Protein AF-A0A0R1PPN4-F1 (afdb_monomer_lite)

Radius of gyration: 15.42 Å; chains: 1; bounding box: 38×39×36 Å

Structure (mmCIF, N/CA/C/O backbone):
data_AF-A0A0R1PPN4-F1
#
_entry.id   AF-A0A0R1PPN4-F1
#
loop_
_atom_site.group_PDB
_atom_site.id
_atom_site.type_symbol
_atom_site.label_atom_id
_atom_site.label_alt_id
_atom_site.label_comp_id
_atom_site.label_asym_id
_atom_site.label_entity_id
_atom_site.label_seq_id
_atom_site.pdbx_PDB_ins_code
_atom_site.Cartn_x
_atom_site.Cartn_y
_atom_site.Cartn_z
_atom_site.occupancy
_atom_site.B_iso_or_equiv
_atom_site.auth_seq_id
_atom_site.auth_comp_id
_atom_site.auth_asym_id
_atom_site.auth_atom_id
_atom_site.pdbx_PDB_model_num
ATOM 1 N N . MET A 1 1 ? -11.466 -1.243 -1.175 1.00 82.50 1 MET A N 1
ATOM 2 C CA . MET A 1 1 ? -11.238 -2.169 -2.301 1.00 82.50 1 MET A CA 1
ATOM 3 C C . MET A 1 1 ? -10.117 -3.060 -1.872 1.00 82.50 1 MET A C 1
ATOM 5 O O . MET A 1 1 ? -9.063 -2.535 -1.541 1.00 82.50 1 MET A O 1
ATOM 9 N N . ASP A 1 2 ? -10.366 -4.356 -1.846 1.00 93.62 2 ASP A N 1
ATOM 10 C CA . ASP A 1 2 ? -9.407 -5.305 -1.310 1.00 93.62 2 ASP A CA 1
ATOM 11 C C . ASP A 1 2 ? -8.484 -5.810 -2.413 1.00 93.62 2 ASP A C 1
ATOM 13 O O . ASP A 1 2 ? -8.867 -5.909 -3.578 1.00 93.62 2 ASP A O 1
ATOM 17 N N . SER A 1 3 ? -7.234 -6.061 -2.051 1.00 95.56 3 SER A N 1
ATOM 18 C CA . SER A 1 3 ? -6.180 -6.483 -2.965 1.00 95.56 3 SER A CA 1
ATOM 19 C C . SER A 1 3 ? -5.022 -7.078 -2.170 1.00 95.56 3 SER A C 1
ATOM 21 O O . SER A 1 3 ? -4.961 -6.986 -0.947 1.00 95.56 3 SER A O 1
ATOM 23 N N . TRP A 1 4 ? -4.044 -7.628 -2.881 1.00 97.81 4 TRP A N 1
ATOM 24 C CA . TRP A 1 4 ? -2.790 -8.101 -2.309 1.00 97.81 4 TRP A CA 1
ATOM 25 C C . TRP A 1 4 ? -1.605 -7.417 -2.969 1.00 97.81 4 TRP A C 1
ATOM 27 O O . TRP A 1 4 ? -1.648 -7.115 -4.163 1.00 97.81 4 TRP A O 1
ATOM 37 N N . ALA A 1 5 ? -0.551 -7.166 -2.197 1.00 97.62 5 ALA A N 1
ATOM 38 C CA . ALA A 1 5 ? 0.693 -6.551 -2.640 1.00 97.62 5 ALA A CA 1
ATOM 39 C C . ALA A 1 5 ? 1.528 -7.534 -3.482 1.00 97.62 5 ALA A C 1
ATOM 41 O O . ALA A 1 5 ? 2.654 -7.881 -3.132 1.00 97.62 5 ALA A O 1
ATOM 42 N N . ILE A 1 6 ? 0.938 -8.028 -4.569 1.00 96.88 6 ILE A N 1
ATOM 43 C CA . ILE A 1 6 ? 1.479 -9.043 -5.467 1.00 96.88 6 ILE A CA 1
ATOM 44 C C . ILE A 1 6 ? 1.275 -8.544 -6.891 1.00 96.88 6 ILE A C 1
ATOM 46 O O . ILE A 1 6 ? 0.147 -8.290 -7.299 1.00 96.88 6 ILE A O 1
ATOM 50 N N . TRP A 1 7 ? 2.353 -8.434 -7.662 1.00 97.19 7 TRP A N 1
ATOM 51 C CA . TRP A 1 7 ? 2.320 -7.987 -9.056 1.00 97.19 7 TRP A CA 1
ATOM 52 C C . TRP A 1 7 ? 2.997 -8.989 -9.989 1.00 97.19 7 TRP A C 1
ATOM 54 O O . TRP A 1 7 ? 3.696 -9.916 -9.563 1.00 97.19 7 TRP A O 1
ATOM 64 N N . ASP A 1 8 ? 2.805 -8.785 -11.290 1.00 96.81 8 ASP A N 1
ATOM 65 C CA . ASP A 1 8 ? 3.658 -9.414 -12.285 1.00 96.81 8 ASP A CA 1
ATOM 66 C C . ASP A 1 8 ? 5.098 -8.938 -12.156 1.00 96.81 8 ASP A C 1
ATOM 68 O O . ASP A 1 8 ? 5.390 -7.746 -12.269 1.00 96.81 8 ASP A O 1
ATOM 72 N N . ILE A 1 9 ? 5.990 -9.897 -11.905 1.00 96.56 9 ILE A N 1
ATOM 73 C CA . ILE A 1 9 ? 7.426 -9.662 -11.828 1.00 96.56 9 ILE A CA 1
ATOM 74 C C . ILE A 1 9 ? 7.930 -9.619 -13.277 1.00 96.56 9 ILE A C 1
ATOM 76 O O . ILE A 1 9 ? 7.641 -10.554 -14.026 1.00 96.56 9 ILE A O 1
ATOM 80 N N . PRO A 1 10 ? 8.625 -8.547 -13.691 1.00 96.69 10 PRO A N 1
ATOM 81 C CA . PRO A 1 10 ? 9.243 -8.460 -15.010 1.00 96.69 10 PRO A CA 1
ATOM 82 C C . PRO A 1 10 ? 10.160 -9.656 -15.299 1.00 96.69 10 PRO A C 1
ATOM 84 O O . PRO A 1 10 ? 10.883 -10.096 -14.409 1.00 96.69 10 PRO A O 1
ATOM 87 N N . ASP A 1 11 ? 10.200 -10.111 -16.554 1.00 94.56 11 ASP A N 1
ATOM 88 C CA . ASP A 1 11 ? 11.104 -11.174 -17.039 1.00 94.56 11 ASP A CA 1
ATOM 89 C C . ASP A 1 11 ? 12.551 -10.665 -17.222 1.00 94.56 11 ASP A C 1
ATOM 91 O O . ASP A 1 11 ? 13.203 -10.805 -18.252 1.00 94.56 11 ASP A O 1
ATOM 95 N N . THR A 1 12 ? 13.040 -9.920 -16.238 1.00 94.75 12 THR A N 1
ATOM 96 C CA . THR A 1 12 ? 14.379 -9.338 -16.198 1.00 94.75 12 THR A CA 1
ATOM 97 C C . THR A 1 12 ? 14.924 -9.533 -14.798 1.00 94.75 12 THR A C 1
ATOM 99 O O . THR A 1 12 ? 14.206 -9.324 -13.823 1.00 94.75 12 THR A O 1
ATOM 102 N N . ASP A 1 13 ? 16.203 -9.888 -14.682 1.00 95.00 13 ASP A N 1
ATOM 103 C CA . ASP A 1 13 ? 16.846 -10.000 -13.376 1.00 95.00 13 ASP A CA 1
ATOM 104 C C . ASP A 1 13 ? 16.868 -8.638 -12.655 1.00 95.00 13 ASP A C 1
ATOM 106 O O . ASP A 1 13 ? 17.517 -7.677 -13.086 1.00 95.00 13 ASP A O 1
ATOM 110 N N . LEU A 1 14 ? 16.128 -8.567 -11.545 1.00 95.75 14 LEU A N 1
ATOM 111 C CA . LEU A 1 14 ? 15.980 -7.376 -10.708 1.00 95.75 14 LEU A CA 1
ATOM 112 C C . LEU A 1 14 ? 16.976 -7.323 -9.539 1.00 95.75 14 LEU A C 1
ATOM 114 O O . LEU A 1 14 ? 16.994 -6.324 -8.812 1.00 95.75 14 LEU A O 1
ATOM 118 N N . THR A 1 15 ? 17.790 -8.367 -9.342 1.00 90.44 15 THR A N 1
ATOM 119 C CA . THR A 1 15 ? 18.628 -8.556 -8.143 1.00 90.44 15 THR A CA 1
ATOM 120 C C . THR A 1 15 ? 19.533 -7.353 -7.893 1.00 90.44 15 THR A C 1
ATOM 122 O O . THR A 1 15 ? 19.484 -6.751 -6.822 1.00 90.44 15 THR A O 1
ATOM 125 N N . ASN A 1 16 ? 20.265 -6.918 -8.921 1.00 92.25 16 ASN A N 1
ATOM 126 C CA . ASN A 1 16 ? 21.210 -5.798 -8.839 1.00 92.25 16 ASN A CA 1
ATOM 127 C C . ASN A 1 16 ? 20.631 -4.463 -9.330 1.00 92.25 16 ASN A C 1
ATOM 129 O O . ASN A 1 16 ? 21.381 -3.525 -9.590 1.00 92.25 16 ASN A O 1
ATOM 133 N N . LYS A 1 17 ? 19.308 -4.382 -9.510 1.00 96.81 17 LYS A N 1
ATOM 134 C CA . LYS A 1 17 ? 18.640 -3.160 -9.966 1.00 96.81 17 LYS A CA 1
ATOM 135 C C . LYS A 1 17 ? 18.346 -2.230 -8.803 1.00 96.81 17 LYS A C 1
ATOM 137 O O . LYS A 1 17 ? 17.869 -2.688 -7.763 1.00 96.81 17 LYS A O 1
ATOM 142 N N . THR A 1 18 ? 18.563 -0.931 -8.995 1.00 95.94 18 THR A N 1
ATOM 143 C CA . THR A 1 18 ? 18.116 0.064 -8.013 1.00 95.94 18 THR A CA 1
ATOM 144 C C . THR A 1 18 ? 16.583 0.090 -7.950 1.00 95.94 18 THR A C 1
ATOM 146 O O . THR A 1 18 ? 15.916 -0.299 -8.917 1.00 95.94 18 THR A O 1
ATOM 149 N N . PRO A 1 19 ? 15.980 0.548 -6.841 1.00 95.38 19 PRO A N 1
ATOM 150 C CA . PRO A 1 19 ? 14.539 0.788 -6.773 1.00 95.38 19 PRO A CA 1
ATOM 151 C C . PRO A 1 19 ? 13.979 1.604 -7.953 1.00 95.38 19 PRO A C 1
ATOM 153 O O . PRO A 1 19 ? 12.897 1.284 -8.453 1.00 95.38 19 PRO A O 1
ATOM 156 N N . GLU A 1 20 ? 14.713 2.593 -8.470 1.00 96.00 20 GLU A N 1
ATOM 157 C CA . GLU A 1 20 ? 14.284 3.398 -9.621 1.00 96.00 20 GLU A CA 1
ATOM 158 C C . GLU A 1 20 ? 14.286 2.578 -10.916 1.00 96.00 20 GLU A C 1
ATOM 160 O O . GLU A 1 20 ? 13.334 2.653 -11.701 1.00 96.00 20 GLU A O 1
ATOM 165 N N . GLU A 1 21 ? 15.318 1.760 -11.136 1.00 97.75 21 GLU A N 1
ATOM 166 C CA . GLU A 1 21 ? 15.367 0.837 -12.272 1.00 97.75 21 GLU A CA 1
ATOM 167 C C . GLU A 1 21 ? 14.234 -0.192 -12.189 1.00 97.75 21 GLU A C 1
ATOM 169 O O . GLU A 1 21 ? 13.510 -0.393 -13.167 1.00 97.75 21 GLU A O 1
ATOM 174 N N . ARG A 1 22 ? 14.012 -0.789 -11.008 1.00 97.81 22 ARG A N 1
ATOM 175 C CA . ARG A 1 22 ? 12.888 -1.706 -10.753 1.00 97.81 22 ARG A CA 1
ATOM 176 C C . ARG A 1 22 ? 11.559 -1.033 -11.076 1.00 97.81 22 ARG A C 1
ATOM 178 O O . ARG A 1 22 ? 10.730 -1.631 -11.753 1.00 97.81 22 ARG A O 1
ATOM 185 N N . GLN A 1 23 ? 11.367 0.225 -10.674 1.00 97.75 23 GLN A N 1
ATOM 186 C CA . GLN A 1 23 ? 10.159 0.993 -10.992 1.00 97.75 23 GLN A CA 1
ATOM 187 C C . GLN A 1 23 ? 9.927 1.108 -12.498 1.00 97.75 23 GLN A C 1
ATOM 189 O O . GLN A 1 23 ? 8.782 0.997 -12.942 1.00 97.75 23 GLN A O 1
ATOM 194 N N . LYS A 1 24 ? 10.988 1.314 -13.287 1.00 97.75 24 LYS A N 1
ATOM 195 C CA . LYS A 1 24 ? 10.882 1.321 -14.747 1.00 97.75 24 LYS A CA 1
ATOM 196 C C . LYS A 1 24 ? 10.437 -0.049 -15.267 1.00 97.75 24 LYS A C 1
ATOM 198 O O . LYS A 1 24 ? 9.454 -0.109 -15.999 1.00 97.75 24 LYS A O 1
ATOM 203 N N . PHE A 1 25 ? 11.096 -1.130 -14.849 1.00 98.31 25 PHE A N 1
ATOM 204 C CA . PHE A 1 25 ? 10.755 -2.486 -15.297 1.00 98.31 25 PHE A CA 1
ATOM 205 C C . PHE A 1 25 ? 9.328 -2.891 -14.914 1.00 98.31 25 PHE A C 1
ATOM 207 O O . PHE A 1 25 ? 8.580 -3.361 -15.768 1.00 98.31 25 PHE A O 1
ATOM 214 N N . PHE A 1 26 ? 8.906 -2.643 -13.672 1.00 98.06 26 PHE A N 1
ATOM 215 C CA . PHE A 1 26 ? 7.523 -2.878 -13.251 1.00 98.06 26 PHE A CA 1
ATOM 216 C C . PHE A 1 26 ? 6.531 -2.022 -14.043 1.00 98.06 26 PHE A C 1
ATOM 218 O O . PHE A 1 26 ? 5.466 -2.512 -14.400 1.00 98.06 26 PHE A O 1
ATOM 225 N N . GLY A 1 27 ? 6.860 -0.763 -14.353 1.00 97.44 27 GLY A N 1
ATOM 226 C CA . GLY A 1 27 ? 6.003 0.117 -15.153 1.00 97.44 27 GLY A CA 1
ATOM 227 C C . GLY A 1 27 ? 5.852 -0.316 -16.615 1.00 97.44 27 GLY A C 1
ATOM 228 O O . GLY A 1 27 ? 4.760 -0.188 -17.184 1.00 97.44 27 GLY A O 1
ATOM 229 N N . ASP A 1 28 ? 6.920 -0.844 -17.213 1.00 97.69 28 ASP A N 1
ATOM 230 C CA . ASP A 1 28 ? 6.916 -1.399 -18.570 1.00 97.69 28 ASP A CA 1
ATOM 231 C C . ASP A 1 28 ? 6.136 -2.722 -18.618 1.00 97.69 28 ASP A C 1
ATOM 233 O O . ASP A 1 28 ? 5.319 -2.914 -19.516 1.00 97.69 28 ASP A O 1
ATOM 237 N N . ASN A 1 29 ? 6.301 -3.569 -17.597 1.00 97.31 29 ASN A N 1
ATOM 238 C CA . ASN A 1 29 ? 5.595 -4.844 -17.441 1.00 97.31 29 ASN A CA 1
ATOM 239 C C . ASN A 1 29 ? 4.132 -4.695 -16.976 1.00 97.31 29 ASN A C 1
ATOM 241 O O . ASN A 1 29 ? 3.362 -5.650 -17.022 1.00 97.31 29 ASN A O 1
ATOM 245 N N . TYR A 1 30 ? 3.730 -3.513 -16.494 1.00 96.88 30 TYR A N 1
ATOM 246 C CA . TYR A 1 30 ? 2.436 -3.336 -15.838 1.00 96.88 30 TYR A CA 1
ATOM 247 C C . TYR A 1 30 ? 1.260 -3.585 -16.784 1.00 96.88 30 TYR A C 1
ATOM 249 O O . TYR A 1 30 ? 1.063 -2.850 -17.761 1.00 96.88 30 TYR A O 1
ATOM 257 N N . ARG A 1 31 ? 0.421 -4.554 -16.413 1.00 94.69 31 ARG A N 1
ATOM 258 C CA . ARG A 1 31 ? -0.838 -4.885 -17.082 1.00 94.69 31 ARG A CA 1
ATOM 259 C C . ARG A 1 31 ? -1.988 -4.159 -16.372 1.00 94.69 31 ARG A C 1
ATOM 261 O O . ARG A 1 31 ? -2.267 -4.462 -15.215 1.00 94.69 31 ARG A O 1
ATOM 268 N N . PRO A 1 32 ? -2.644 -3.172 -17.011 1.00 92.69 32 PRO A N 1
ATOM 269 C CA . PRO A 1 32 ? -3.774 -2.480 -16.402 1.00 92.69 32 PRO A CA 1
ATOM 270 C C . PRO A 1 32 ? -4.923 -3.444 -16.097 1.00 92.69 32 PRO A C 1
ATOM 272 O O . PRO A 1 32 ? -5.217 -4.312 -16.914 1.00 92.69 32 PRO A O 1
ATOM 275 N N . ASN A 1 33 ? -5.606 -3.224 -14.972 1.00 91.31 33 ASN A N 1
ATOM 276 C CA . ASN A 1 33 ? -6.787 -3.983 -14.550 1.00 91.31 33 ASN A CA 1
ATOM 277 C C . ASN A 1 33 ? -6.543 -5.502 -14.524 1.00 91.31 33 ASN A C 1
ATOM 279 O O . ASN A 1 33 ? -7.386 -6.288 -14.946 1.00 91.31 33 ASN A O 1
ATOM 283 N N . HIS A 1 34 ? -5.370 -5.897 -14.040 1.00 92.94 34 HIS A N 1
ATOM 284 C CA . HIS A 1 34 ? -4.967 -7.284 -13.874 1.00 92.94 34 HIS A CA 1
ATOM 285 C C . HIS A 1 34 ? -4.530 -7.526 -12.425 1.00 92.94 34 HIS A C 1
ATOM 287 O O . HIS A 1 34 ? -4.116 -6.593 -11.734 1.00 92.94 34 HIS A O 1
ATOM 293 N N . PHE A 1 35 ? -4.627 -8.777 -11.982 1.00 95.19 35 PHE A N 1
ATOM 294 C CA . PHE A 1 35 ? -4.018 -9.288 -10.763 1.00 95.19 35 PHE A CA 1
ATOM 295 C C . PHE A 1 35 ? -3.511 -10.716 -11.033 1.00 95.19 35 PHE A C 1
ATOM 297 O O . PHE A 1 35 ? -4.278 -11.526 -11.564 1.00 95.19 35 PHE A O 1
ATOM 304 N N . PRO A 1 36 ? -2.258 -11.050 -10.677 1.00 95.56 36 PRO A N 1
ATOM 305 C CA . PRO A 1 36 ? -1.689 -12.383 -10.888 1.00 95.56 36 PRO A CA 1
ATOM 306 C C . PRO A 1 36 ? -2.212 -13.379 -9.840 1.00 95.56 36 PRO A C 1
ATOM 308 O O . PRO A 1 36 ? -1.511 -13.765 -8.902 1.00 95.56 36 PRO A O 1
ATOM 311 N N . SER A 1 37 ? -3.489 -13.749 -9.962 1.00 93.50 37 SER A N 1
ATOM 312 C CA . SER A 1 37 ? -4.208 -14.597 -8.998 1.00 93.50 37 SER A CA 1
ATOM 313 C C . SER A 1 37 ? -3.535 -15.943 -8.721 1.00 93.50 37 SER A C 1
ATOM 315 O O . SER A 1 37 ? -3.614 -16.449 -7.608 1.00 93.50 37 SER A O 1
ATOM 317 N N . GLU A 1 38 ? -2.803 -16.490 -9.688 1.00 94.19 38 GLU A N 1
ATOM 318 C CA . GLU A 1 38 ? -2.039 -17.728 -9.558 1.00 94.19 38 GLU A CA 1
ATOM 319 C C . GLU A 1 38 ? -0.878 -17.635 -8.556 1.00 94.19 38 GLU A C 1
ATOM 321 O O . GLU A 1 38 ? -0.393 -18.664 -8.085 1.00 94.19 38 GLU A O 1
ATOM 326 N N . LYS A 1 39 ? -0.435 -16.417 -8.216 1.00 94.50 39 LYS A N 1
ATOM 327 C CA . LYS A 1 39 ? 0.603 -16.158 -7.204 1.00 94.50 39 LYS A CA 1
ATOM 328 C C . LYS A 1 39 ? 0.033 -15.994 -5.800 1.00 94.50 39 LYS A C 1
ATOM 330 O O . LYS A 1 39 ? 0.797 -15.960 -4.835 1.00 94.50 39 LYS A O 1
ATOM 335 N N . LEU A 1 40 ? -1.285 -15.855 -5.675 1.00 94.75 40 LEU A N 1
ATOM 336 C CA . LEU A 1 40 ? -1.956 -15.830 -4.387 1.00 94.75 40 LEU A CA 1
ATOM 337 C C . LEU A 1 40 ? -2.166 -17.271 -3.912 1.00 94.75 40 LEU A C 1
ATOM 339 O O . LEU A 1 40 ? -2.557 -18.150 -4.679 1.00 94.75 40 LEU A O 1
ATOM 343 N N . THR A 1 41 ? -1.882 -17.528 -2.637 1.00 93.44 41 THR A N 1
ATOM 344 C CA . THR A 1 41 ? -2.138 -18.848 -2.052 1.00 93.44 41 THR A CA 1
ATOM 345 C C . THR A 1 41 ? -3.630 -19.177 -2.089 1.00 93.44 41 THR A C 1
ATOM 347 O O . THR A 1 41 ? -4.476 -18.296 -1.961 1.00 93.44 41 THR A O 1
ATOM 350 N N . LYS A 1 42 ? -3.949 -20.465 -2.252 1.00 93.00 42 LYS A N 1
ATOM 351 C CA . LYS A 1 42 ? -5.333 -20.958 -2.211 1.00 93.00 42 LYS A CA 1
ATOM 352 C C . LYS A 1 42 ? -5.920 -20.932 -0.798 1.00 93.00 42 LYS A C 1
ATOM 354 O O . LYS A 1 42 ? -7.135 -20.866 -0.662 1.00 93.00 42 LYS A O 1
ATOM 359 N N . ASP A 1 43 ? -5.066 -20.997 0.220 1.00 95.69 43 ASP A N 1
ATOM 360 C CA . ASP A 1 43 ? -5.455 -20.905 1.628 1.00 95.69 43 ASP A CA 1
ATOM 361 C C . ASP A 1 43 ? -5.386 -19.441 2.083 1.00 95.69 43 ASP A C 1
ATOM 363 O O . ASP A 1 43 ? -4.347 -18.958 2.547 1.00 95.69 43 ASP A O 1
ATOM 367 N N . LEU A 1 44 ? -6.468 -18.703 1.820 1.00 94.56 44 LEU A N 1
ATOM 368 C CA . LEU A 1 44 ? -6.557 -17.276 2.131 1.00 94.56 44 LEU A CA 1
ATOM 369 C C . LEU A 1 44 ? -6.678 -17.020 3.630 1.00 94.56 44 LEU A C 1
ATOM 371 O O . LEU A 1 44 ? -6.096 -16.048 4.104 1.00 94.56 44 LEU A O 1
ATOM 375 N N . ASP A 1 45 ? -7.364 -17.895 4.362 1.00 94.88 45 ASP A N 1
ATOM 376 C CA . ASP A 1 45 ? -7.565 -17.752 5.803 1.00 94.88 45 ASP A CA 1
ATOM 377 C C . ASP A 1 45 ? -6.218 -17.848 6.525 1.00 94.88 45 ASP A C 1
ATOM 379 O O . ASP A 1 45 ? -5.807 -16.902 7.199 1.00 94.88 45 ASP A O 1
ATOM 383 N N . ALA A 1 46 ? -5.436 -18.901 6.250 1.00 95.12 46 ALA A N 1
ATOM 384 C CA . ALA A 1 46 ? -4.089 -19.022 6.806 1.00 95.12 46 ALA A CA 1
ATOM 385 C C . ALA A 1 46 ? -3.184 -17.852 6.380 1.00 95.12 46 ALA A C 1
ATOM 387 O O . ALA A 1 46 ? -2.333 -17.388 7.147 1.00 95.12 46 ALA A O 1
ATOM 388 N N . LYS A 1 47 ? -3.357 -17.335 5.154 1.00 96.06 47 LYS A N 1
ATOM 389 C CA . LYS A 1 47 ? -2.589 -16.175 4.692 1.00 96.06 47 LYS A CA 1
ATOM 390 C C . LYS A 1 47 ? -2.917 -14.924 5.494 1.00 96.06 47 LYS A C 1
ATOM 392 O O . LYS A 1 47 ? -1.972 -14.258 5.916 1.00 96.06 47 LYS A O 1
ATOM 397 N N . LEU A 1 48 ? -4.199 -14.614 5.681 1.00 96.75 48 LEU A N 1
ATOM 398 C CA . LEU A 1 48 ? -4.692 -13.458 6.436 1.00 96.75 48 LEU A CA 1
ATOM 399 C C . LEU A 1 48 ? -4.237 -13.515 7.897 1.00 96.75 48 LEU A C 1
ATOM 401 O O . LEU A 1 48 ? -3.715 -12.522 8.406 1.00 96.75 48 LEU A O 1
ATOM 405 N N . GLU A 1 49 ? -4.333 -14.687 8.528 1.00 94.00 49 GLU A N 1
ATOM 406 C CA . GLU A 1 49 ? -3.879 -14.913 9.906 1.00 94.00 49 GLU A CA 1
ATOM 407 C C . GLU A 1 49 ? -2.364 -14.710 10.072 1.00 94.00 49 GLU A C 1
ATOM 409 O O . GLU A 1 49 ? -1.904 -14.201 11.094 1.00 94.00 49 GLU A O 1
ATOM 414 N N . SER A 1 50 ? -1.573 -15.069 9.054 1.00 95.06 50 SER A N 1
ATOM 415 C CA . SER A 1 50 ? -0.105 -14.962 9.081 1.00 95.06 50 SER A CA 1
ATOM 416 C C . SER A 1 50 ? 0.449 -13.563 8.782 1.00 95.06 50 SER A C 1
ATOM 418 O O . SER A 1 50 ? 1.669 -13.361 8.800 1.00 95.06 50 SER A O 1
ATOM 420 N N . LEU A 1 51 ? -0.408 -12.596 8.436 1.00 97.38 51 LEU A N 1
ATOM 421 C CA . LEU A 1 51 ? 0.044 -11.268 8.033 1.00 97.38 51 LEU A CA 1
ATOM 422 C C . LEU A 1 51 ? 0.767 -10.558 9.176 1.00 97.38 51 LEU A C 1
ATOM 424 O O . LEU A 1 51 ? 0.261 -10.452 10.285 1.00 97.38 51 LEU A O 1
ATOM 428 N N . LYS A 1 52 ? 1.926 -9.976 8.864 1.00 97.69 52 LYS A N 1
ATOM 429 C CA . LYS A 1 52 ? 2.607 -9.006 9.736 1.00 97.69 52 LYS A CA 1
ATOM 430 C C . LYS A 1 52 ? 2.223 -7.560 9.412 1.00 97.69 52 LYS A C 1
ATOM 432 O O . LYS A 1 52 ? 2.288 -6.684 10.273 1.00 97.69 52 LYS A O 1
ATOM 437 N N . TYR A 1 53 ? 1.823 -7.310 8.164 1.00 98.50 53 TYR A N 1
ATOM 438 C CA . TYR A 1 53 ? 1.568 -5.971 7.640 1.00 98.50 53 TYR A CA 1
ATOM 439 C C . TYR A 1 53 ? 0.301 -5.924 6.788 1.00 98.50 53 TYR A C 1
ATOM 441 O O . TYR A 1 53 ? 0.029 -6.846 6.013 1.00 98.50 53 TYR A O 1
ATOM 449 N N . VAL A 1 54 ? -0.402 -4.795 6.872 1.00 98.62 54 VAL A N 1
ATOM 450 C CA . VAL A 1 54 ? -1.515 -4.406 5.990 1.00 98.62 54 VAL A CA 1
ATOM 451 C C . VAL A 1 54 ? -1.194 -3.052 5.373 1.00 98.62 54 VAL A C 1
ATOM 453 O O . VAL A 1 54 ? -0.747 -2.153 6.077 1.00 98.62 54 VAL A O 1
ATOM 456 N N . ILE A 1 55 ? -1.435 -2.862 4.078 1.00 98.75 55 ILE A N 1
ATOM 457 C CA . ILE A 1 55 ? -1.240 -1.569 3.409 1.00 98.75 55 ILE A CA 1
ATOM 458 C C . ILE A 1 55 ? -2.579 -0.841 3.312 1.00 98.75 55 ILE A C 1
ATOM 460 O O . ILE A 1 55 ? -3.559 -1.381 2.806 1.00 98.75 55 ILE A O 1
ATOM 464 N N . ALA A 1 56 ? -2.607 0.408 3.770 1.00 98.44 56 ALA A N 1
ATOM 465 C CA . ALA A 1 56 ? -3.810 1.227 3.789 1.00 98.44 56 ALA A CA 1
ATOM 466 C C . ALA A 1 56 ? -3.702 2.403 2.810 1.00 98.44 56 ALA A C 1
ATOM 468 O O . ALA A 1 56 ? -2.929 3.347 3.021 1.00 98.44 56 ALA A O 1
ATOM 469 N N . GLY A 1 57 ? -4.502 2.352 1.745 1.00 96.50 57 GLY A N 1
ATOM 470 C CA . GLY A 1 57 ? -4.780 3.480 0.863 1.00 96.50 57 GLY A CA 1
ATOM 471 C C . GLY A 1 57 ? -5.798 4.444 1.468 1.00 96.50 57 GLY A C 1
ATOM 472 O O . GLY A 1 57 ? -6.433 4.173 2.486 1.00 96.50 57 GLY A O 1
ATOM 473 N N . MET A 1 58 ? -5.921 5.628 0.874 1.00 94.31 58 MET A N 1
ATOM 474 C CA . MET A 1 58 ? -6.876 6.626 1.357 1.00 94.31 58 MET A CA 1
ATOM 475 C C . MET A 1 58 ? -8.303 6.280 0.927 1.00 94.31 58 MET A C 1
ATOM 477 O O . MET A 1 58 ? -9.211 6.306 1.756 1.00 94.31 58 MET A O 1
ATOM 481 N N . ASN A 1 59 ? -8.488 6.038 -0.371 1.00 91.31 59 ASN A N 1
ATOM 482 C CA . ASN A 1 59 ? -9.768 5.804 -1.018 1.00 91.31 59 ASN A CA 1
ATOM 483 C C . ASN A 1 59 ? -9.568 5.302 -2.473 1.00 91.31 59 ASN A C 1
ATOM 485 O O . ASN A 1 59 ? -8.518 5.573 -3.063 1.00 91.31 59 ASN A O 1
ATOM 489 N N . PRO A 1 60 ? -10.599 4.706 -3.105 1.00 84.38 60 PRO A N 1
ATOM 490 C CA . PRO A 1 60 ? -10.498 4.145 -4.461 1.00 84.38 60 PRO A CA 1
ATOM 491 C C . PRO A 1 60 ? -10.279 5.162 -5.599 1.00 84.38 60 PRO A C 1
ATOM 493 O O . PRO A 1 60 ? -9.917 4.799 -6.720 1.00 84.38 60 PRO A O 1
ATOM 496 N N . GLY A 1 61 ? -10.552 6.449 -5.357 1.00 82.38 61 GLY A N 1
ATOM 497 C CA . GLY A 1 61 ? -10.571 7.480 -6.396 1.00 82.38 61 GLY A CA 1
ATOM 498 C C . GLY A 1 61 ? -11.669 7.281 -7.453 1.00 82.38 61 GLY A C 1
ATOM 499 O O . GLY A 1 61 ? -12.478 6.361 -7.391 1.00 82.38 61 GLY A O 1
ATOM 500 N N . ASN A 1 62 ? -11.689 8.140 -8.479 1.00 74.75 62 ASN A N 1
ATOM 501 C CA . ASN A 1 62 ? -12.676 8.044 -9.571 1.00 74.75 62 ASN A CA 1
ATOM 502 C C . ASN A 1 62 ? -12.433 6.847 -10.509 1.00 74.75 62 ASN A C 1
ATOM 504 O O . ASN A 1 62 ? -13.270 6.562 -11.356 1.00 74.75 62 ASN A O 1
ATOM 508 N N . ALA A 1 63 ? -11.286 6.167 -10.398 1.00 68.06 63 ALA A N 1
ATOM 509 C CA . ALA A 1 63 ? -10.987 4.990 -11.213 1.00 68.06 63 ALA A CA 1
ATOM 510 C C . ALA A 1 63 ? -11.903 3.798 -10.881 1.00 68.06 63 ALA A C 1
ATOM 512 O O . ALA A 1 63 ? -12.069 2.927 -11.726 1.00 68.06 63 ALA A O 1
ATOM 513 N N . ALA A 1 64 ? -12.529 3.798 -9.701 1.00 71.06 64 ALA A N 1
ATOM 514 C CA . ALA A 1 64 ? -13.471 2.767 -9.280 1.00 71.06 64 ALA A CA 1
ATOM 515 C C . ALA A 1 64 ? -14.818 2.792 -10.030 1.00 71.06 64 ALA A C 1
ATOM 517 O O . ALA A 1 64 ? -15.539 1.805 -9.985 1.00 71.06 64 ALA A O 1
ATOM 518 N N . ILE A 1 65 ? -15.169 3.891 -10.716 1.00 68.44 65 ILE A N 1
ATOM 519 C CA . ILE A 1 65 ? -16.460 4.023 -11.424 1.00 68.44 65 ILE A CA 1
ATOM 520 C C . ILE A 1 65 ? -16.522 3.105 -12.654 1.00 68.44 65 ILE A C 1
ATOM 522 O O . ILE A 1 65 ? -17.569 2.538 -12.944 1.00 68.44 65 ILE A O 1
ATOM 526 N N . ASP A 1 66 ? -15.388 2.931 -13.338 1.00 68.69 66 ASP A N 1
ATOM 527 C CA . ASP A 1 66 ? -15.279 2.164 -14.585 1.00 68.69 66 ASP A CA 1
ATOM 528 C C . ASP A 1 66 ? -14.508 0.844 -14.390 1.00 68.69 66 ASP A C 1
ATOM 530 O O . ASP A 1 66 ? -13.952 0.292 -15.344 1.00 68.69 66 ASP A O 1
ATOM 534 N N . GLN A 1 67 ? -14.377 0.367 -13.148 1.00 69.19 67 GLN A N 1
ATOM 535 C CA . GLN A 1 67 ? -13.613 -0.846 -12.873 1.00 69.19 67 GLN A CA 1
ATOM 536 C C . GLN A 1 67 ? -14.353 -2.101 -13.343 1.00 69.19 67 GLN A C 1
ATOM 538 O O . GLN A 1 67 ? -15.567 -2.235 -13.202 1.00 69.19 67 GLN A O 1
ATOM 543 N N . VAL A 1 68 ? -13.585 -3.036 -13.899 1.00 70.56 68 VAL A N 1
ATOM 544 C CA . VAL A 1 68 ? -14.062 -4.371 -14.271 1.00 70.56 68 VAL A CA 1
ATOM 545 C C . VAL A 1 68 ? -14.417 -5.183 -13.028 1.00 70.56 68 VAL A C 1
ATOM 547 O O . VAL A 1 68 ? -13.778 -5.048 -11.986 1.00 70.56 68 VAL A O 1
ATOM 550 N N . ASN A 1 69 ? -15.434 -6.036 -13.158 1.00 75.88 69 ASN A N 1
ATOM 551 C CA . ASN A 1 69 ? -15.909 -6.915 -12.093 1.00 75.88 69 ASN A CA 1
ATOM 552 C C . ASN A 1 69 ? -14.974 -8.125 -11.924 1.00 75.88 69 ASN A C 1
ATOM 554 O O . ASN A 1 69 ? -15.309 -9.235 -12.327 1.00 75.88 69 ASN A O 1
ATOM 558 N N . GLU A 1 70 ? -13.787 -7.878 -11.376 1.00 80.75 70 GLU A N 1
ATOM 559 C CA . GLU A 1 70 ? -12.798 -8.894 -11.012 1.00 80.75 70 GLU A CA 1
ATOM 560 C C . GLU A 1 70 ? -12.679 -8.982 -9.482 1.00 80.75 70 GLU A C 1
ATOM 562 O O . GLU A 1 70 ? -12.754 -7.944 -8.819 1.00 80.75 70 GLU A O 1
ATOM 567 N N . PRO A 1 71 ? -12.454 -10.178 -8.897 1.00 78.88 71 PRO A N 1
ATOM 568 C CA . PRO A 1 71 ? -12.315 -10.327 -7.446 1.00 78.88 71 PRO A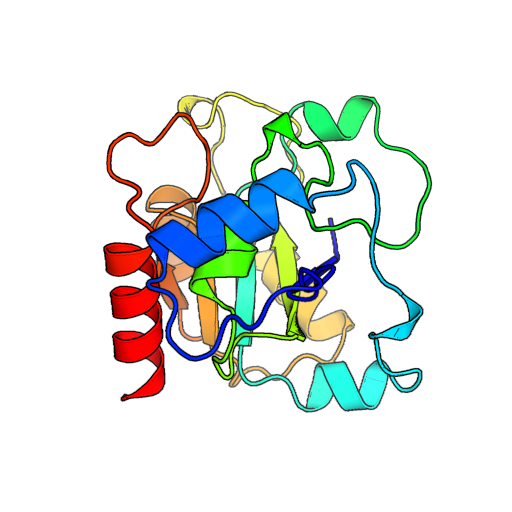 CA 1
ATOM 569 C C . PRO A 1 71 ? -11.184 -9.478 -6.858 1.00 78.88 71 PRO A C 1
ATOM 571 O O . PRO A 1 71 ? -11.334 -8.907 -5.782 1.00 78.88 71 PRO A O 1
ATOM 574 N N . PHE A 1 72 ? -10.066 -9.380 -7.584 1.00 87.62 72 PHE A N 1
ATOM 575 C CA . PHE A 1 72 ? -8.922 -8.549 -7.229 1.00 87.62 72 PHE A CA 1
ATOM 576 C C . PHE A 1 72 ? -8.338 -7.888 -8.472 1.00 87.62 72 PHE A C 1
ATOM 578 O O . PHE A 1 72 ? -8.272 -8.479 -9.548 1.00 87.62 72 PHE A O 1
ATOM 585 N N . LEU A 1 73 ? -7.824 -6.679 -8.282 1.00 90.00 73 LEU A N 1
ATOM 586 C CA . LEU A 1 73 ? -6.942 -5.987 -9.217 1.00 90.00 73 LEU A CA 1
ATOM 587 C C . LEU A 1 73 ? -5.623 -5.695 -8.503 1.00 90.00 73 LEU A C 1
ATOM 589 O O . LEU A 1 73 ? -5.529 -5.869 -7.293 1.00 90.00 73 LEU A O 1
ATOM 593 N N . ASN A 1 74 ? -4.597 -5.229 -9.216 1.00 89.25 74 ASN A N 1
ATOM 594 C CA . ASN A 1 74 ? -3.417 -4.632 -8.593 1.00 89.25 74 ASN A CA 1
ATOM 595 C C . ASN A 1 74 ? -3.775 -3.305 -7.903 1.00 89.25 74 ASN A C 1
ATOM 597 O O . ASN A 1 74 ? -3.448 -2.226 -8.387 1.00 89.25 74 ASN A O 1
ATOM 601 N N . PHE A 1 75 ? -4.472 -3.407 -6.772 1.00 91.44 75 PHE A N 1
ATOM 602 C CA . PHE A 1 75 ? -5.125 -2.328 -6.049 1.00 91.44 75 PHE A CA 1
ATOM 603 C C . PHE A 1 75 ? -6.054 -1.508 -6.950 1.00 91.44 75 PHE A C 1
ATOM 605 O O . PHE A 1 75 ? -7.060 -2.029 -7.420 1.00 91.44 75 PHE A O 1
ATOM 612 N N . HIS A 1 76 ? -5.726 -0.253 -7.264 1.00 91.06 76 HIS A N 1
ATOM 613 C CA . HIS A 1 76 ? -6.572 0.588 -8.116 1.00 91.06 76 HIS A CA 1
ATOM 614 C C . HIS A 1 76 ? -6.540 0.174 -9.596 1.00 91.06 76 HIS A C 1
ATOM 616 O O . HIS A 1 76 ? -7.375 0.639 -10.377 1.00 91.06 76 HIS A O 1
ATOM 622 N N . GLY A 1 77 ? -5.612 -0.704 -9.995 1.00 88.56 77 GLY A N 1
ATOM 623 C CA . GLY A 1 77 ? -5.641 -1.494 -11.228 1.00 88.56 77 GLY A CA 1
ATOM 624 C C . GLY A 1 77 ? -5.253 -0.722 -12.488 1.00 88.56 77 GLY A C 1
ATOM 625 O O . GLY A 1 77 ? -4.436 -1.192 -13.282 1.00 88.56 77 GLY A O 1
ATOM 626 N N . ALA A 1 78 ? -5.778 0.484 -12.687 1.00 90.38 78 ALA A N 1
ATOM 627 C CA . ALA A 1 78 ? -5.489 1.282 -13.869 1.00 90.38 78 ALA A CA 1
ATOM 628 C C . ALA A 1 78 ? -4.015 1.733 -13.903 1.00 90.38 78 ALA A C 1
ATOM 630 O O . ALA A 1 78 ? -3.459 2.213 -12.920 1.00 90.38 78 ALA A O 1
ATOM 631 N N . LYS A 1 79 ? -3.367 1.714 -15.076 1.00 90.50 79 LYS A N 1
ATOM 632 C CA . LYS A 1 79 ? -1.955 2.151 -15.194 1.00 90.50 79 LYS A CA 1
ATOM 633 C C . LYS A 1 79 ? -1.723 3.600 -14.748 1.00 90.50 79 LYS A C 1
ATOM 635 O O . LYS A 1 79 ? -0.635 3.945 -14.290 1.00 90.50 79 LYS A O 1
ATOM 640 N N . LYS A 1 80 ? -2.749 4.455 -14.846 1.00 89.94 80 LYS A N 1
ATOM 641 C CA . LYS A 1 80 ? -2.703 5.850 -14.374 1.00 89.94 80 LYS A CA 1
ATOM 642 C C . LYS A 1 80 ? -2.601 5.977 -12.846 1.00 89.94 80 LYS A C 1
ATOM 644 O O . LYS A 1 80 ? -2.072 6.988 -12.391 1.00 89.94 80 LYS A O 1
ATOM 649 N N . SER A 1 81 ? -3.049 4.972 -12.091 1.00 90.00 81 SER A N 1
ATOM 650 C CA . SER A 1 81 ? -2.914 4.886 -10.628 1.00 90.00 81 SER A CA 1
ATOM 651 C C . SER A 1 81 ? -1.449 4.776 -10.209 1.00 90.00 81 SER A C 1
ATOM 653 O O . SER A 1 81 ? -1.040 5.341 -9.200 1.00 90.00 81 SER A O 1
ATOM 655 N N . ALA A 1 82 ? -0.637 4.144 -11.064 1.00 94.38 82 ALA A N 1
ATOM 656 C CA . ALA A 1 82 ? 0.784 3.888 -10.869 1.00 94.38 82 ALA A CA 1
ATOM 657 C C . ALA A 1 82 ? 1.110 2.936 -9.709 1.00 94.38 82 ALA A C 1
ATOM 659 O O . ALA A 1 82 ? 2.148 3.084 -9.063 1.00 94.38 82 ALA A O 1
ATOM 660 N N . ASP A 1 83 ? 0.268 1.919 -9.508 1.00 95.25 83 ASP A N 1
ATOM 661 C CA . ASP A 1 83 ? 0.462 0.868 -8.500 1.00 95.25 83 ASP A CA 1
ATOM 662 C C . ASP A 1 83 ? 1.814 0.137 -8.682 1.00 95.25 83 ASP A C 1
ATOM 664 O O . ASP A 1 83 ? 2.439 -0.280 -7.711 1.00 95.25 83 ASP A O 1
ATOM 668 N N . TYR A 1 84 ? 2.359 0.096 -9.908 1.00 97.00 84 TYR A N 1
ATOM 669 C CA . TYR A 1 84 ? 3.710 -0.414 -10.200 1.00 97.00 84 TYR A CA 1
ATOM 670 C C . TYR A 1 84 ? 4.841 0.312 -9.452 1.00 97.00 84 TYR A C 1
ATOM 672 O O . TYR A 1 84 ? 5.916 -0.254 -9.256 1.00 97.00 84 TYR A O 1
ATOM 680 N N . ARG A 1 85 ? 4.637 1.570 -9.035 1.00 97.69 85 ARG A N 1
ATOM 681 C CA . ARG A 1 85 ? 5.622 2.293 -8.217 1.00 97.69 85 ARG A CA 1
ATOM 682 C C . ARG A 1 85 ? 5.687 1.700 -6.819 1.00 97.69 85 ARG A C 1
ATOM 684 O O . ARG A 1 85 ? 6.781 1.508 -6.299 1.00 97.69 85 ARG A O 1
ATOM 691 N N . LEU A 1 86 ? 4.529 1.363 -6.252 1.00 97.44 86 LEU A N 1
ATOM 692 C CA . LEU A 1 86 ? 4.455 0.649 -4.986 1.00 97.44 86 LEU A CA 1
ATOM 693 C C . LEU A 1 86 ? 5.076 -0.748 -5.121 1.00 97.44 86 LEU A C 1
ATOM 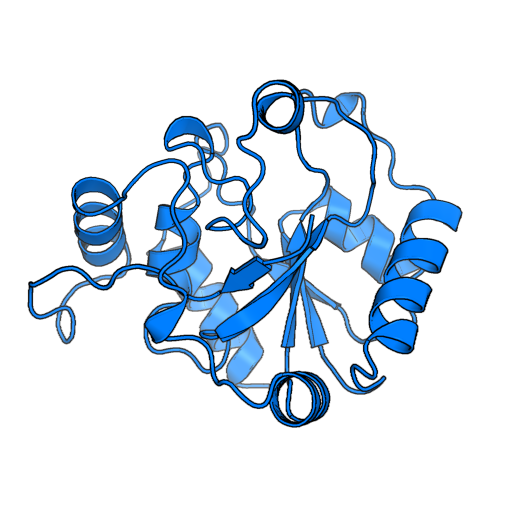695 O O . LEU A 1 86 ? 5.916 -1.095 -4.299 1.00 97.44 86 LEU A O 1
ATOM 699 N N . ALA A 1 87 ? 4.771 -1.483 -6.197 1.00 97.44 87 ALA A N 1
ATOM 700 C CA . ALA A 1 87 ? 5.383 -2.787 -6.475 1.00 97.44 87 ALA A CA 1
ATOM 701 C C . ALA A 1 87 ? 6.919 -2.736 -6.415 1.00 97.44 87 ALA A C 1
ATOM 703 O O . ALA A 1 87 ? 7.547 -3.526 -5.717 1.00 97.44 87 ALA A O 1
ATOM 704 N N . ALA A 1 88 ? 7.528 -1.756 -7.087 1.00 97.25 88 ALA A N 1
ATOM 705 C CA . ALA A 1 88 ? 8.978 -1.601 -7.109 1.00 97.25 88 ALA A CA 1
ATOM 706 C C . ALA A 1 88 ? 9.589 -1.278 -5.740 1.00 97.25 88 ALA A C 1
ATOM 708 O O . ALA A 1 88 ? 10.686 -1.745 -5.445 1.00 97.25 88 ALA A O 1
ATOM 709 N N . ALA A 1 89 ? 8.887 -0.502 -4.912 1.00 96.56 89 ALA A N 1
ATOM 710 C CA . ALA A 1 89 ? 9.340 -0.181 -3.563 1.00 96.56 89 ALA A CA 1
ATOM 711 C C . ALA A 1 89 ? 9.232 -1.388 -2.617 1.00 96.56 89 ALA A C 1
ATOM 713 O O . ALA A 1 89 ? 10.082 -1.547 -1.748 1.00 96.56 89 ALA A O 1
ATOM 714 N N . LEU A 1 90 ? 8.214 -2.236 -2.792 1.00 97.12 90 LEU A N 1
ATOM 715 C CA . LEU A 1 90 ? 7.975 -3.412 -1.948 1.00 97.12 90 LEU A CA 1
ATOM 716 C C . LEU A 1 90 ? 8.754 -4.655 -2.396 1.00 97.12 90 LEU A C 1
ATOM 718 O O . LEU A 1 90 ? 8.878 -5.604 -1.623 1.00 97.12 90 LEU A O 1
ATOM 722 N N . TYR A 1 91 ? 9.236 -4.692 -3.639 1.00 96.38 91 TYR A N 1
ATOM 723 C CA . TYR A 1 91 ? 9.867 -5.880 -4.205 1.00 96.38 91 TYR A CA 1
ATOM 724 C C . TYR A 1 91 ? 11.078 -6.338 -3.382 1.00 96.38 91 TYR A C 1
ATOM 726 O O . TYR A 1 91 ? 11.989 -5.554 -3.114 1.00 96.38 91 TYR A O 1
ATOM 734 N N . GLY A 1 92 ? 11.086 -7.624 -3.021 1.00 94.44 92 GLY A N 1
ATOM 735 C CA . GLY A 1 92 ? 12.135 -8.239 -2.204 1.00 94.44 92 GLY A CA 1
ATOM 736 C C . GLY A 1 92 ? 12.010 -7.994 -0.697 1.00 94.44 92 GLY A C 1
ATOM 737 O O . GLY A 1 92 ? 12.886 -8.423 0.042 1.00 94.44 92 GLY A O 1
ATOM 738 N N . THR A 1 93 ? 10.944 -7.333 -0.237 1.00 96.00 93 THR A N 1
ATOM 739 C CA . THR A 1 93 ? 10.724 -7.025 1.186 1.00 96.00 93 THR A CA 1
ATOM 740 C C . THR A 1 93 ? 9.662 -7.939 1.804 1.00 96.00 93 THR A C 1
ATOM 742 O O . THR A 1 93 ? 8.820 -8.484 1.088 1.00 96.00 93 THR A O 1
ATOM 745 N N . GLU A 1 94 ? 9.632 -8.062 3.136 1.00 95.44 94 GLU A N 1
ATOM 746 C CA . GLU A 1 94 ? 8.595 -8.841 3.843 1.00 95.44 94 GLU A CA 1
ATOM 747 C C . GLU A 1 94 ? 7.171 -8.273 3.672 1.00 95.44 94 GLU A C 1
ATOM 749 O O . GLU A 1 94 ? 6.193 -8.967 3.945 1.00 95.44 94 GLU A O 1
ATOM 754 N N . ILE A 1 95 ? 7.035 -7.022 3.214 1.00 97.56 95 ILE A N 1
ATOM 755 C CA . ILE A 1 95 ? 5.735 -6.383 2.943 1.00 97.56 95 ILE A CA 1
ATOM 756 C C . ILE A 1 95 ? 5.146 -6.876 1.602 1.00 97.56 95 ILE A C 1
ATOM 758 O O . ILE A 1 95 ? 3.953 -6.716 1.327 1.00 97.56 95 ILE A O 1
ATOM 762 N N . TRP A 1 96 ? 5.954 -7.505 0.739 1.00 97.44 96 TRP A N 1
ATOM 763 C CA . TRP A 1 96 ? 5.437 -8.145 -0.468 1.00 97.44 96 TRP A CA 1
ATOM 764 C C . TRP A 1 96 ? 4.453 -9.268 -0.109 1.00 97.44 96 TRP A C 1
ATOM 766 O O . TRP A 1 96 ? 4.736 -10.150 0.699 1.00 97.44 96 TRP A O 1
ATOM 776 N N . GLY A 1 97 ? 3.278 -9.256 -0.734 1.00 97.06 97 GLY A N 1
ATOM 777 C CA . GLY A 1 97 ? 2.194 -10.189 -0.430 1.00 97.06 97 GLY A CA 1
ATOM 778 C C . GLY A 1 97 ? 1.332 -9.818 0.780 1.00 97.06 97 GLY A C 1
ATOM 779 O O . GLY A 1 97 ? 0.513 -10.640 1.190 1.00 97.06 97 GLY A O 1
ATOM 780 N N . SER A 1 98 ? 1.481 -8.616 1.342 1.00 98.00 98 SER A N 1
ATOM 781 C CA . SER A 1 98 ? 0.540 -8.060 2.320 1.00 98.00 98 SER A CA 1
ATOM 782 C C . SER A 1 98 ? -0.839 -7.790 1.726 1.00 98.00 98 SER A C 1
ATOM 784 O O . SER A 1 98 ? -0.972 -7.475 0.543 1.00 98.00 98 SER A O 1
ATOM 786 N N . PHE A 1 99 ? -1.868 -7.853 2.568 1.00 98.31 99 PHE A N 1
ATOM 787 C CA . PHE A 1 99 ? -3.206 -7.393 2.209 1.00 98.31 99 PHE A CA 1
ATOM 788 C C . PHE A 1 99 ? -3.235 -5.868 2.056 1.00 98.31 99 PHE A C 1
ATOM 790 O O . PHE A 1 99 ? -2.533 -5.147 2.773 1.00 98.31 99 PHE A O 1
ATOM 797 N N . MET A 1 100 ? -4.036 -5.372 1.118 1.00 98.00 100 MET A N 1
ATOM 798 C CA . MET A 1 100 ? -4.188 -3.951 0.831 1.00 98.00 100 MET A CA 1
ATOM 799 C C . MET A 1 100 ? -5.662 -3.583 0.766 1.00 98.00 100 MET A C 1
ATOM 801 O O . MET A 1 100 ? -6.434 -4.249 0.080 1.00 98.00 100 MET A O 1
ATOM 805 N N . THR A 1 101 ? -6.040 -2.490 1.424 1.00 96.94 101 THR A N 1
ATOM 806 C CA . THR A 1 101 ? -7.381 -1.918 1.280 1.00 96.94 101 THR A CA 1
ATOM 807 C C . THR A 1 101 ? -7.378 -0.405 1.494 1.00 96.94 101 THR A C 1
ATOM 809 O O . THR A 1 101 ? -6.366 0.186 1.872 1.00 96.94 101 THR A O 1
ATOM 812 N N . ASP A 1 102 ? -8.499 0.244 1.200 1.00 96.38 102 ASP A N 1
ATOM 813 C CA . ASP A 1 102 ? -8.677 1.686 1.374 1.00 96.38 102 ASP A CA 1
ATOM 814 C C . ASP A 1 102 ? -9.421 1.984 2.677 1.00 96.38 102 ASP A C 1
ATOM 816 O O . ASP A 1 102 ? -10.376 1.290 3.017 1.00 96.38 102 ASP A O 1
ATOM 820 N N . VAL A 1 103 ? -9.019 3.046 3.382 1.00 96.88 103 VAL A N 1
ATOM 821 C CA . VAL A 1 103 ? -9.656 3.439 4.652 1.00 96.88 103 VAL A CA 1
ATOM 822 C C . VAL A 1 103 ? -11.047 4.034 4.435 1.00 96.88 103 VAL A C 1
ATOM 824 O O . VAL A 1 103 ? -11.967 3.718 5.178 1.00 96.88 103 VAL A O 1
ATOM 827 N N . SER A 1 104 ? -11.223 4.902 3.433 1.00 92.81 104 SER A N 1
ATOM 828 C CA . SER A 1 104 ? -12.532 5.485 3.118 1.00 92.81 104 SER A CA 1
ATOM 829 C C . SER A 1 104 ? -13.117 4.874 1.851 1.00 92.81 104 SER A C 1
ATOM 831 O O . SER A 1 104 ? -12.432 4.726 0.839 1.00 92.81 104 SER A O 1
ATOM 833 N N . SER A 1 105 ? -14.424 4.613 1.864 1.00 86.62 105 SER A N 1
ATOM 834 C CA . SER A 1 105 ? -15.186 4.182 0.684 1.00 86.62 105 SER A CA 1
ATOM 835 C C . SER A 1 105 ? -15.565 5.336 -0.256 1.00 86.62 105 SER A C 1
ATOM 837 O O . SER A 1 105 ? -16.182 5.114 -1.297 1.00 86.62 105 SER A O 1
ATOM 839 N N . THR A 1 106 ? -15.191 6.577 0.078 1.00 85.69 106 THR A N 1
ATOM 840 C CA . THR A 1 106 ? -15.531 7.769 -0.710 1.00 85.69 106 THR A CA 1
ATOM 841 C C . THR A 1 106 ? -14.912 7.720 -2.114 1.00 85.69 106 THR A C 1
ATOM 843 O O . THR A 1 106 ? -13.688 7.722 -2.274 1.00 85.69 106 THR A O 1
ATOM 846 N N . ILE A 1 107 ? -15.748 7.770 -3.153 1.00 81.38 107 ILE A N 1
ATOM 847 C CA . ILE A 1 107 ? -15.310 7.872 -4.553 1.00 81.38 107 ILE A CA 1
ATOM 848 C C . ILE A 1 107 ? -15.044 9.348 -4.887 1.00 81.38 107 ILE A C 1
ATOM 850 O O . ILE A 1 107 ? -15.950 10.101 -5.231 1.00 81.38 107 ILE A O 1
ATOM 854 N N . GLU A 1 108 ? -13.789 9.781 -4.751 1.00 79.44 108 GLU A N 1
ATOM 855 C CA . GLU A 1 108 ? -13.336 11.130 -5.118 1.00 79.44 108 GLU A CA 1
ATOM 856 C C . GLU A 1 108 ? -11.839 11.102 -5.467 1.00 79.44 108 GLU A C 1
ATOM 858 O O . GLU A 1 108 ? -11.017 10.523 -4.765 1.00 79.44 108 GLU A O 1
ATOM 863 N N . SER A 1 109 ? -11.451 11.732 -6.571 1.00 76.62 109 SER A N 1
ATOM 864 C CA . SER A 1 109 ? -10.052 11.785 -7.025 1.00 76.62 109 SER A CA 1
ATOM 865 C C . SER A 1 109 ? -9.212 12.866 -6.331 1.00 76.62 109 SER A C 1
ATOM 867 O O . SER A 1 109 ? -7.985 12.773 -6.269 1.00 76.62 109 SER A O 1
ATOM 869 N N . LYS A 1 110 ? -9.852 13.922 -5.820 1.00 76.12 110 LYS A N 1
ATOM 870 C CA . LYS A 1 110 ? -9.186 15.060 -5.184 1.00 76.12 110 LYS A CA 1
ATOM 871 C C . LYS A 1 110 ? -9.039 14.824 -3.686 1.00 76.12 110 LYS A C 1
ATOM 873 O O . LYS A 1 110 ? -9.960 15.047 -2.905 1.00 76.12 110 LYS A O 1
ATOM 878 N N . SER A 1 111 ? -7.822 14.485 -3.268 1.00 76.56 111 SER A N 1
ATOM 879 C CA . SER A 1 111 ? -7.489 14.203 -1.864 1.00 76.56 111 SER A CA 1
ATOM 880 C C . SER A 1 111 ? -7.859 15.320 -0.883 1.00 76.56 111 SER A C 1
ATOM 882 O O . SER A 1 111 ? -8.090 15.053 0.293 1.00 76.56 111 SER A O 1
ATOM 884 N N . ASN A 1 112 ? -7.899 16.587 -1.308 1.00 81.38 112 ASN A N 1
ATOM 885 C CA . ASN A 1 112 ? -8.293 17.721 -0.464 1.00 81.38 112 ASN A CA 1
ATOM 886 C C . ASN A 1 112 ? -9.790 17.780 -0.146 1.00 81.38 112 ASN A C 1
ATOM 888 O O . ASN A 1 112 ? -10.150 18.426 0.832 1.00 81.38 112 ASN A O 1
ATOM 892 N N . LYS A 1 113 ? -10.623 17.084 -0.918 1.00 81.88 113 LYS A N 1
ATOM 893 C CA . LYS A 1 113 ? -12.061 16.961 -0.677 1.00 81.88 113 LYS A CA 1
ATOM 894 C C . LYS A 1 113 ? -12.428 15.758 0.186 1.00 81.88 113 LYS A C 1
ATOM 896 O O . LYS A 1 113 ? -13.562 15.662 0.635 1.00 81.88 113 LYS A O 1
ATOM 901 N N . ILE A 1 114 ? -11.473 14.865 0.430 1.00 83.31 114 ILE A N 1
ATOM 902 C CA . ILE A 1 114 ? -11.681 13.681 1.254 1.00 83.31 114 ILE A CA 1
ATOM 903 C C . ILE A 1 114 ? -11.238 13.990 2.673 1.00 83.31 114 ILE A C 1
ATOM 905 O 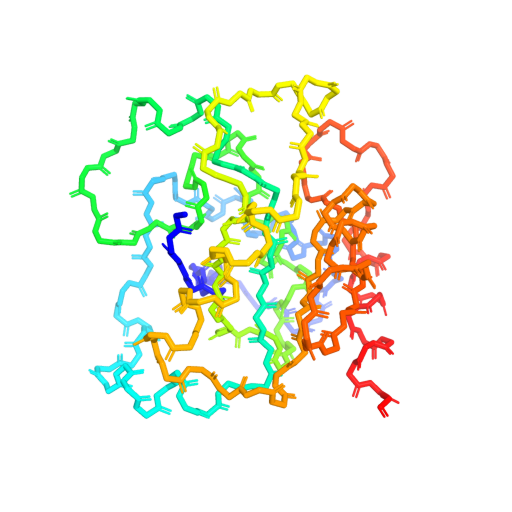O . ILE A 1 114 ? -10.109 14.434 2.922 1.00 83.31 114 ILE A O 1
ATOM 909 N N . LYS A 1 115 ? -12.145 13.726 3.607 1.00 88.81 115 LYS A N 1
ATOM 910 C CA . LYS A 1 115 ? -11.884 13.747 5.036 1.00 88.81 115 LYS A CA 1
ATOM 911 C C . LYS A 1 115 ? -12.119 12.339 5.556 1.00 88.81 115 LYS A C 1
ATOM 913 O O . LYS A 1 115 ? -13.256 11.896 5.576 1.00 88.81 115 LYS A O 1
ATOM 918 N N . ILE A 1 116 ? -11.048 11.676 5.982 1.00 94.50 116 ILE A N 1
ATOM 919 C CA . ILE A 1 116 ? -11.162 10.415 6.713 1.00 94.50 116 ILE A CA 1
ATOM 920 C C . ILE A 1 116 ? -11.682 10.755 8.111 1.00 94.50 116 ILE A C 1
ATOM 922 O O . ILE A 1 116 ? -11.072 11.552 8.836 1.00 94.50 116 ILE A O 1
ATOM 926 N N . THR A 1 117 ? -12.843 10.215 8.449 1.00 95.75 117 THR A N 1
ATOM 927 C CA . T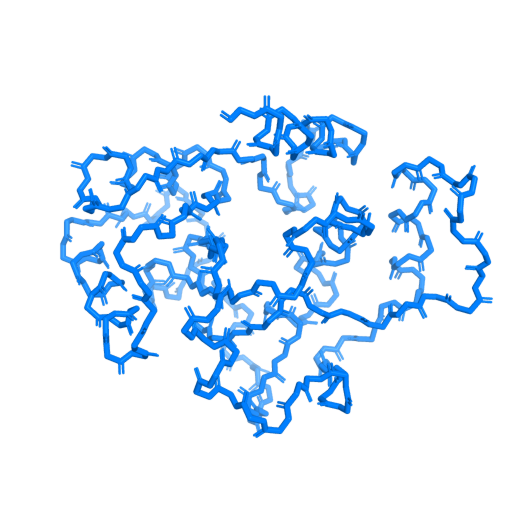HR A 1 117 ? -13.501 10.377 9.743 1.00 95.75 117 THR A CA 1
ATOM 928 C C . THR A 1 117 ? -13.113 9.249 10.700 1.00 95.75 117 THR A C 1
ATOM 930 O O . THR A 1 117 ? -12.423 8.306 10.322 1.00 95.75 117 THR A O 1
ATOM 933 N N . GLN A 1 118 ? -13.533 9.358 11.961 1.00 97.38 118 GLN A N 1
ATOM 934 C CA . GLN A 1 118 ? -13.383 8.262 12.918 1.00 97.38 118 GLN A CA 1
ATOM 935 C C . GLN A 1 118 ? -14.189 7.030 12.477 1.00 97.38 118 GLN A C 1
ATOM 937 O O . GLN A 1 118 ? -13.652 5.932 12.503 1.00 97.38 118 GLN A O 1
ATOM 942 N N . ASP A 1 119 ? -15.416 7.227 11.987 1.00 97.19 119 ASP A N 1
ATOM 943 C CA . ASP A 1 119 ? -16.285 6.154 11.482 1.00 97.19 119 ASP A CA 1
ATOM 944 C C . ASP A 1 119 ? -15.664 5.412 10.281 1.00 97.19 119 ASP A C 1
ATOM 946 O O . ASP A 1 119 ? -15.756 4.190 10.204 1.00 97.19 119 ASP A O 1
ATOM 950 N N . ASP A 1 120 ? -14.952 6.112 9.384 1.00 97.56 120 ASP A N 1
ATOM 951 C CA . ASP A 1 120 ? -14.179 5.451 8.317 1.00 97.56 120 ASP A CA 1
ATOM 952 C C . ASP A 1 120 ? -13.113 4.506 8.903 1.00 97.56 120 ASP A C 1
ATOM 954 O O . ASP A 1 120 ? -12.972 3.369 8.457 1.00 97.56 120 ASP A O 1
ATOM 958 N N . VAL A 1 121 ? -12.368 4.955 9.922 1.00 98.31 121 VAL A N 1
ATOM 959 C CA . VAL A 1 121 ? -11.313 4.144 10.551 1.00 98.31 121 VAL A CA 1
ATOM 960 C C . VAL A 1 121 ? -11.899 2.981 11.353 1.00 98.31 121 VAL A C 1
ATOM 962 O O . VAL A 1 121 ? -11.355 1.883 11.300 1.00 98.31 121 VAL A O 1
ATOM 965 N N . GLU A 1 122 ? -13.018 3.183 12.047 1.00 98.19 122 GLU A N 1
ATOM 966 C CA . GLU A 1 122 ? -13.726 2.121 12.774 1.00 9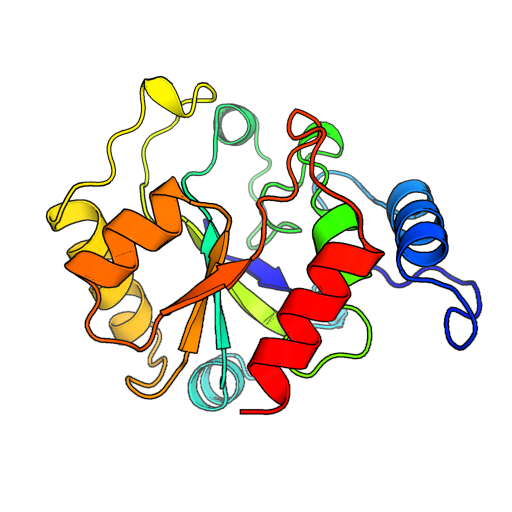8.19 122 GLU A CA 1
ATOM 967 C C . GLU A 1 122 ? -14.246 1.039 11.820 1.00 98.19 122 GLU A C 1
ATOM 969 O O . GLU A 1 122 ? -14.088 -0.150 12.094 1.00 98.19 122 GLU A O 1
ATOM 974 N N . LYS A 1 123 ? -14.799 1.428 10.665 1.00 98.06 123 LYS A N 1
ATOM 975 C CA . LYS A 1 123 ? -15.216 0.486 9.615 1.00 98.06 123 LYS A CA 1
ATOM 976 C C . LYS A 1 123 ? -14.034 -0.250 9.000 1.00 98.06 123 LYS A C 1
ATOM 978 O O . LYS A 1 123 ? -14.130 -1.452 8.782 1.00 98.06 123 LYS A O 1
ATOM 983 N N . PHE A 1 124 ? -12.927 0.447 8.752 1.00 98.25 124 PHE A N 1
ATOM 984 C CA . PHE A 1 124 ? -11.689 -0.170 8.283 1.00 98.25 124 PHE A CA 1
ATOM 985 C C . PHE A 1 124 ? -11.161 -1.206 9.290 1.00 98.25 124 PHE A C 1
ATOM 987 O O . PHE A 1 124 ? -10.892 -2.339 8.913 1.00 98.25 124 PHE A O 1
ATOM 994 N N . GLU A 1 125 ? -11.066 -0.857 10.576 1.00 98.38 125 GLU A N 1
ATOM 995 C CA . GLU A 1 125 ? -10.630 -1.769 11.644 1.00 98.38 125 GLU A CA 1
ATOM 996 C C . GLU A 1 125 ? -11.550 -2.985 11.765 1.00 98.38 125 GLU A C 1
ATOM 998 O O . GLU A 1 125 ? -11.063 -4.111 11.857 1.00 98.38 125 GLU A O 1
ATOM 1003 N N . LYS A 1 126 ? -12.867 -2.757 11.712 1.00 98.19 126 LYS A N 1
ATOM 1004 C CA . LYS A 1 126 ? -13.875 -3.815 11.736 1.00 98.19 126 LYS A CA 1
ATOM 1005 C C . LYS A 1 126 ? -13.737 -4.754 10.537 1.00 98.19 126 LYS A C 1
ATOM 1007 O O . LYS A 1 126 ? -13.799 -5.960 10.725 1.00 98.19 126 LYS A O 1
ATOM 1012 N N . HIS A 1 127 ? -13.503 -4.221 9.338 1.00 98.00 127 HIS A N 1
ATOM 1013 C CA . HIS A 1 127 ? -13.263 -5.027 8.137 1.00 98.00 127 HIS A CA 1
ATOM 1014 C C . HIS A 1 127 ? -12.038 -5.934 8.300 1.00 98.00 127 HIS A C 1
ATOM 1016 O O . HIS A 1 127 ? -12.109 -7.124 8.014 1.00 98.00 127 HIS A O 1
ATOM 1022 N N . LEU A 1 128 ? -10.929 -5.410 8.837 1.00 98.12 128 LEU A N 1
ATOM 1023 C CA . LEU A 1 128 ? -9.751 -6.239 9.127 1.00 98.12 128 LEU A CA 1
ATOM 1024 C C . LEU A 1 128 ? -10.058 -7.343 10.153 1.00 98.12 128 LEU A C 1
ATOM 1026 O O . LEU A 1 128 ? -9.559 -8.457 10.014 1.00 98.12 128 LEU A O 1
ATOM 1030 N N . ASP A 1 129 ? -10.876 -7.049 11.165 1.00 97.75 129 ASP A N 1
ATOM 1031 C CA . ASP A 1 129 ? -11.284 -8.032 12.175 1.00 97.75 129 ASP A CA 1
ATOM 1032 C C . ASP A 1 129 ? -12.193 -9.121 11.593 1.00 97.75 129 ASP A C 1
ATOM 1034 O O . ASP A 1 129 ? -12.023 -10.295 11.910 1.00 97.75 129 ASP A O 1
ATOM 1038 N N . GLU A 1 130 ? -13.137 -8.745 10.726 1.00 97.62 130 GLU A N 1
ATOM 1039 C CA . GLU A 1 130 ? -14.034 -9.674 10.027 1.00 97.62 130 GLU A CA 1
ATOM 1040 C C . GLU A 1 130 ? -13.266 -10.611 9.084 1.00 97.62 130 GLU A C 1
ATOM 1042 O O . GLU A 1 130 ? -13.674 -11.755 8.896 1.00 97.62 130 GLU A O 1
ATOM 1047 N N . LEU A 1 131 ? -12.127 -10.158 8.551 1.00 96.94 131 LEU A N 1
ATOM 1048 C CA . LEU A 1 131 ? -11.186 -10.971 7.776 1.00 96.94 131 LEU A CA 1
ATOM 1049 C C . LEU A 1 131 ? -10.246 -11.830 8.643 1.00 96.94 131 LEU A C 1
ATOM 1051 O O . LEU A 1 131 ? -9.381 -12.512 8.099 1.00 96.94 131 LEU A O 1
ATOM 1055 N N . GLY A 1 132 ? -10.352 -11.774 9.974 1.00 97.19 132 GLY A N 1
ATOM 1056 C CA . GLY A 1 132 ? -9.479 -12.523 10.884 1.00 97.19 132 GLY A CA 1
ATOM 1057 C C . GLY A 1 132 ? -8.036 -12.006 10.950 1.00 97.19 132 GLY A C 1
ATOM 1058 O O . GLY A 1 132 ? -7.156 -12.687 11.474 1.00 97.19 132 GLY A O 1
ATOM 1059 N N . ILE A 1 133 ? -7.760 -10.799 10.444 1.00 98.19 133 ILE A N 1
ATOM 1060 C CA . ILE A 1 133 ? -6.414 -10.221 10.473 1.00 98.19 133 ILE A CA 1
ATOM 1061 C C . ILE A 1 133 ? -6.066 -9.827 11.912 1.00 98.19 133 ILE A C 1
ATOM 1063 O O . ILE A 1 133 ? -6.801 -9.081 12.566 1.00 98.19 133 ILE A O 1
ATOM 1067 N N . SER A 1 134 ? -4.900 -10.268 12.390 1.00 96.88 134 SER A N 1
ATOM 1068 C CA . SER A 1 134 ? -4.449 -10.031 13.767 1.00 96.88 134 SER A CA 1
ATOM 1069 C C . SER A 1 134 ? -4.491 -8.550 14.185 1.00 96.88 134 SER A C 1
ATOM 1071 O O . SE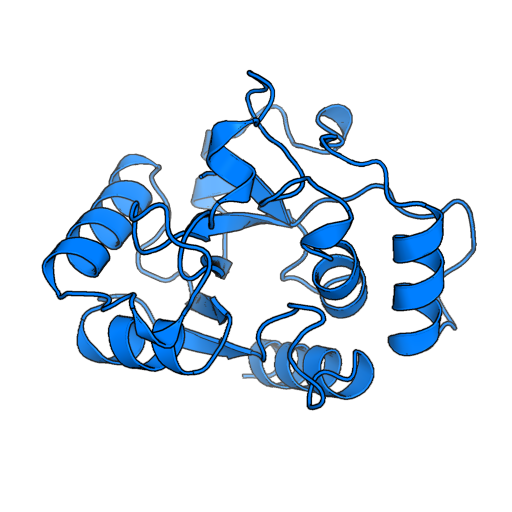R A 1 134 ? -4.320 -7.622 13.388 1.00 96.88 134 SER A O 1
ATOM 1073 N N . LYS A 1 135 ? -4.704 -8.307 15.481 1.00 96.88 135 LYS A N 1
ATOM 1074 C CA . LYS A 1 135 ? -4.580 -6.975 16.094 1.00 96.88 135 LYS A CA 1
ATOM 1075 C C . LYS A 1 135 ? -3.126 -6.512 16.214 1.00 96.88 135 LYS A C 1
ATOM 1077 O O . LYS A 1 135 ? -2.892 -5.314 16.328 1.00 96.88 135 LYS A O 1
ATOM 1082 N N . ASP A 1 136 ? -2.171 -7.431 16.109 1.00 97.12 136 ASP A N 1
ATOM 1083 C CA . ASP A 1 136 ? -0.739 -7.130 16.206 1.00 97.12 136 ASP A CA 1
ATOM 1084 C C . ASP A 1 136 ? -0.117 -6.727 14.858 1.00 97.12 136 ASP A C 1
ATOM 1086 O O . ASP A 1 136 ? 1.061 -6.372 14.797 1.00 97.12 136 ASP A O 1
ATOM 1090 N N . VAL A 1 137 ? -0.886 -6.759 13.758 1.00 97.94 137 VAL A N 1
ATOM 1091 C CA . VAL A 1 137 ? -0.369 -6.326 12.453 1.00 97.94 137 VAL A CA 1
ATOM 1092 C C . VAL A 1 137 ? -0.044 -4.838 12.456 1.00 97.94 137 VAL A C 1
ATOM 1094 O O . VAL A 1 137 ? -0.759 -4.014 13.026 1.00 97.94 137 VAL A O 1
ATOM 1097 N N . THR A 1 138 ? 1.009 -4.473 11.735 1.00 98.56 138 THR A N 1
ATOM 1098 C CA . THR A 1 138 ? 1.350 -3.070 11.507 1.00 98.56 138 THR A CA 1
ATOM 1099 C C . THR A 1 138 ? 0.680 -2.561 10.232 1.00 98.56 138 THR A C 1
ATOM 1101 O O . THR A 1 138 ? 0.881 -3.100 9.142 1.00 98.56 138 THR A O 1
ATOM 1104 N N . ILE A 1 139 ? -0.088 -1.476 10.341 1.00 98.81 139 ILE A N 1
ATOM 1105 C CA . ILE A 1 139 ? -0.690 -0.804 9.191 1.00 98.81 139 ILE A CA 1
ATOM 1106 C C . ILE A 1 139 ? 0.335 0.131 8.540 1.00 98.81 139 ILE A C 1
ATOM 1108 O O . ILE A 1 139 ? 0.851 1.064 9.157 1.00 98.81 139 ILE A O 1
ATOM 1112 N N . ILE A 1 140 ? 0.583 -0.064 7.251 1.00 98.69 140 ILE A N 1
ATOM 1113 C CA . ILE A 1 140 ? 1.414 0.786 6.404 1.00 98.69 140 ILE A CA 1
ATOM 1114 C C . ILE A 1 140 ? 0.512 1.795 5.692 1.00 98.69 140 ILE A C 1
ATOM 1116 O O . ILE A 1 140 ? -0.090 1.516 4.656 1.00 98.69 140 ILE A O 1
ATOM 1120 N N . ALA A 1 141 ? 0.410 2.994 6.256 1.00 98.56 141 ALA A N 1
ATOM 1121 C CA . ALA A 1 141 ? -0.422 4.059 5.720 1.00 98.56 141 ALA A CA 1
ATOM 1122 C C . ALA A 1 141 ? 0.249 4.766 4.532 1.00 98.56 141 ALA A C 1
ATOM 1124 O O . ALA A 1 141 ? 1.353 5.319 4.642 1.00 98.56 141 ALA A O 1
ATOM 1125 N N . LEU A 1 142 ? -0.464 4.819 3.406 1.00 97.50 142 LEU A N 1
ATOM 1126 C CA . LEU A 1 142 ? -0.021 5.484 2.188 1.00 97.50 142 LEU A CA 1
ATOM 1127 C C . LEU A 1 142 ? -0.305 6.990 2.251 1.00 97.50 142 LEU A C 1
ATOM 1129 O O . LEU A 1 142 ? -1.397 7.466 1.938 1.00 97.50 142 LEU A O 1
ATOM 1133 N N . GLY A 1 143 ? 0.717 7.769 2.608 1.00 95.75 143 GLY A N 1
ATOM 1134 C CA . GLY A 1 143 ? 0.668 9.230 2.622 1.00 95.75 143 GLY A CA 1
ATOM 1135 C C . GLY A 1 143 ? 0.192 9.857 3.937 1.00 95.75 143 GLY A C 1
ATOM 1136 O O . GLY A 1 143 ? -0.320 9.214 4.849 1.00 95.75 143 GLY A O 1
ATOM 1137 N N . THR A 1 144 ? 0.395 11.174 4.045 1.00 95.12 144 THR A N 1
ATOM 1138 C CA . THR A 1 144 ? 0.240 11.920 5.307 1.00 95.12 144 THR A CA 1
ATOM 1139 C C . THR A 1 144 ? -1.189 11.943 5.842 1.00 95.12 144 THR A C 1
ATOM 1141 O O . THR A 1 144 ? -1.367 11.863 7.052 1.00 95.12 144 THR A O 1
ATOM 1144 N N . LYS A 1 145 ? -2.203 12.060 4.975 1.00 95.00 145 LYS A N 1
ATOM 1145 C CA . LYS A 1 145 ? -3.606 12.144 5.416 1.00 95.00 145 LYS A CA 1
ATOM 1146 C C . LYS A 1 145 ? -4.097 10.827 6.001 1.00 95.00 145 LYS A C 1
ATOM 1148 O O . LYS A 1 145 ? -4.616 10.825 7.112 1.00 95.00 145 LYS A O 1
ATOM 1153 N N . THR A 1 146 ? -3.866 9.735 5.278 1.00 97.19 146 THR A N 1
ATOM 1154 C CA . THR A 1 146 ? -4.174 8.372 5.719 1.00 97.19 146 THR A CA 1
ATOM 1155 C C . THR A 1 146 ? -3.465 8.067 7.030 1.00 97.19 146 THR A C 1
ATOM 1157 O O . THR A 1 146 ? -4.108 7.677 7.998 1.00 97.19 146 THR A O 1
ATOM 1160 N N . PHE A 1 147 ? -2.163 8.369 7.111 1.00 98.44 147 PHE A N 1
ATOM 1161 C CA . PHE A 1 147 ? -1.396 8.193 8.340 1.00 98.44 147 PHE A CA 1
ATOM 1162 C C . PHE A 1 147 ? -1.950 9.006 9.512 1.00 98.44 147 PHE A C 1
ATOM 1164 O O . PHE A 1 147 ? -2.088 8.468 10.600 1.00 98.44 147 PHE A O 1
ATOM 1171 N N . ALA A 1 148 ? -2.268 10.289 9.320 1.00 98.19 148 ALA A N 1
ATOM 1172 C CA . ALA A 1 148 ? -2.759 11.138 10.404 1.00 98.19 148 ALA A CA 1
ATOM 1173 C C . ALA A 1 148 ? -4.110 10.659 10.959 1.00 98.19 148 ALA A C 1
ATOM 1175 O O . ALA A 1 148 ? -4.324 10.728 12.167 1.00 98.19 148 ALA A O 1
ATOM 1176 N N . ALA A 1 149 ? -5.003 10.172 10.094 1.00 98.19 149 ALA A N 1
ATOM 1177 C CA . ALA A 1 149 ? -6.289 9.627 10.514 1.00 98.19 149 ALA A CA 1
ATOM 1178 C C . ALA A 1 149 ? -6.122 8.291 11.249 1.00 98.19 149 ALA A C 1
ATOM 1180 O O . ALA A 1 149 ? -6.583 8.160 12.381 1.00 98.19 149 ALA A O 1
ATOM 1181 N N . LEU A 1 150 ? -5.391 7.343 10.655 1.00 98.56 150 LEU A N 1
ATOM 1182 C CA . LEU A 1 150 ? -5.133 6.041 11.270 1.00 98.56 150 LEU A CA 1
ATOM 1183 C C . LEU A 1 150 ? -4.367 6.191 12.584 1.00 98.56 150 LEU A C 1
ATOM 1185 O O . LEU A 1 150 ? -4.782 5.650 13.593 1.00 98.56 150 LEU A O 1
ATOM 1189 N N . LYS A 1 151 ? -3.312 7.010 12.639 1.00 98.50 151 LYS A N 1
ATOM 1190 C CA . LYS A 1 151 ? -2.548 7.206 13.880 1.00 98.50 151 LYS A CA 1
ATOM 1191 C C . LYS A 1 151 ? -3.395 7.778 15.022 1.00 98.50 151 LYS A C 1
ATOM 1193 O O . LYS A 1 151 ? -3.028 7.614 16.182 1.00 98.50 151 LYS A O 1
ATOM 1198 N N . LYS A 1 152 ? -4.484 8.479 14.697 1.00 98.19 152 LYS A N 1
ATOM 1199 C CA . LYS A 1 152 ? -5.393 9.073 15.677 1.00 98.19 152 LYS A CA 1
ATOM 1200 C C . LYS A 1 152 ? -6.474 8.103 16.160 1.00 98.19 152 LYS A C 1
ATOM 1202 O O . LYS A 1 152 ? -6.866 8.210 17.316 1.00 98.19 152 LYS A O 1
ATOM 1207 N N . PHE A 1 153 ? -6.983 7.238 15.284 1.00 98.50 153 PHE A N 1
ATOM 1208 C CA . PHE A 1 153 ? -8.208 6.471 15.544 1.00 98.50 153 PHE A CA 1
ATOM 1209 C C . PHE A 1 153 ? -8.049 4.947 15.435 1.00 98.50 153 PHE A C 1
ATOM 1211 O O . PHE A 1 153 ? -8.924 4.231 15.907 1.00 98.50 153 PHE A O 1
ATOM 1218 N N . ALA A 1 154 ? -6.981 4.447 14.810 1.00 98.19 154 ALA A N 1
ATOM 1219 C CA . ALA A 1 154 ? -6.731 3.016 14.663 1.00 98.19 154 ALA A CA 1
ATOM 1220 C C . ALA A 1 154 ? -6.265 2.403 15.991 1.00 98.19 154 ALA A C 1
ATOM 1222 O O . ALA A 1 154 ? -5.605 3.062 16.798 1.00 98.19 154 ALA A O 1
ATOM 1223 N N . ASN A 1 155 ? -6.580 1.125 16.179 1.00 97.50 155 ASN A N 1
ATOM 1224 C CA . ASN A 1 155 ? -6.187 0.347 17.354 1.00 97.50 155 ASN A CA 1
ATOM 1225 C C . ASN A 1 155 ? -4.867 -0.406 17.135 1.00 97.50 155 ASN A C 1
ATOM 1227 O O . ASN A 1 155 ? -4.243 -0.846 18.097 1.00 97.50 155 ASN A O 1
ATOM 1231 N N . ARG A 1 156 ? -4.455 -0.562 15.874 1.00 98.19 156 ARG A N 1
ATOM 1232 C CA . ARG A 1 156 ? -3.213 -1.227 15.456 1.00 98.19 156 ARG A CA 1
ATOM 1233 C C . ARG A 1 156 ? -2.055 -0.227 15.339 1.00 98.19 156 ARG A C 1
ATOM 1235 O O . ARG A 1 156 ? -2.283 0.979 15.200 1.00 98.19 156 ARG A O 1
ATOM 1242 N N . ASP A 1 157 ? -0.802 -0.699 15.361 1.00 98.06 157 ASP A N 1
ATOM 1243 C CA . ASP A 1 157 ? 0.329 0.198 15.079 1.00 98.06 157 ASP A CA 1
ATOM 1244 C C . ASP A 1 157 ? 0.263 0.700 13.634 1.00 98.06 157 ASP A C 1
ATOM 1246 O O . ASP A 1 157 ? -0.166 -0.001 12.719 1.00 98.06 157 ASP A O 1
ATOM 1250 N N . VAL A 1 158 ? 0.703 1.939 13.428 1.00 98.62 158 VAL A N 1
ATOM 1251 C CA . VAL A 1 158 ? 0.635 2.601 12.129 1.00 98.62 158 VAL A CA 1
ATOM 1252 C C . VAL A 1 158 ? 2.001 3.173 11.794 1.00 98.62 158 VAL A C 1
ATOM 1254 O O . VAL A 1 158 ? 2.538 4.018 12.520 1.00 98.62 158 VAL A O 1
ATOM 1257 N N . LYS A 1 159 ? 2.533 2.778 10.640 1.00 98.38 159 LYS A N 1
ATOM 1258 C CA . LYS A 1 159 ? 3.705 3.386 10.008 1.00 98.38 159 LYS A CA 1
ATOM 1259 C C . LYS A 1 159 ? 3.292 4.130 8.747 1.00 98.38 159 LYS A C 1
ATOM 1261 O O . LYS A 1 159 ? 2.215 3.927 8.196 1.00 98.38 159 LYS A O 1
ATOM 1266 N N . LYS A 1 160 ? 4.155 5.035 8.292 1.00 98.19 160 LYS A N 1
ATOM 1267 C CA . LYS A 1 160 ? 3.902 5.870 7.117 1.00 98.19 160 LYS A CA 1
ATOM 1268 C C . LYS A 1 160 ? 4.944 5.612 6.051 1.00 98.19 160 LYS A C 1
ATOM 1270 O O . LYS A 1 160 ? 6.133 5.758 6.324 1.00 98.19 160 LYS A O 1
ATOM 1275 N N . ILE A 1 161 ? 4.477 5.442 4.823 1.00 97.75 161 ILE A N 1
ATOM 1276 C CA . ILE A 1 161 ? 5.296 5.630 3.625 1.00 97.75 161 ILE A CA 1
ATOM 1277 C C . ILE A 1 161 ? 4.690 6.722 2.745 1.00 97.75 161 ILE A C 1
ATOM 1279 O O . ILE A 1 161 ? 3.564 7.187 2.964 1.00 97.75 161 ILE A O 1
ATOM 1283 N N . TYR A 1 162 ? 5.449 7.212 1.770 1.00 97.19 162 TYR A N 1
ATOM 1284 C CA . TYR A 1 162 ? 4.890 8.152 0.803 1.00 97.19 162 TYR A CA 1
ATOM 1285 C C . TYR A 1 162 ? 3.836 7.490 -0.083 1.00 97.19 162 TYR A C 1
ATOM 1287 O O . TYR A 1 162 ? 3.860 6.295 -0.334 1.00 97.19 162 TYR A O 1
ATOM 1295 N N . HIS A 1 163 ? 2.885 8.293 -0.557 1.00 94.88 163 HIS A N 1
ATOM 1296 C CA . HIS A 1 163 ? 1.847 7.824 -1.467 1.00 94.88 163 HIS A CA 1
ATOM 1297 C C . HIS A 1 163 ? 2.381 7.778 -2.906 1.00 94.88 163 HIS A C 1
ATOM 1299 O O . HIS A 1 163 ? 2.991 8.749 -3.366 1.00 94.88 163 HIS A O 1
ATOM 1305 N N . TYR A 1 164 ? 2.101 6.693 -3.627 1.00 94.12 164 TYR A N 1
ATOM 1306 C CA . TYR A 1 164 ? 2.711 6.360 -4.921 1.00 94.12 164 TYR A CA 1
ATOM 1307 C C . TYR A 1 164 ? 2.135 7.098 -6.137 1.00 94.12 164 TYR A C 1
ATOM 1309 O O . TYR A 1 164 ? 2.693 6.997 -7.228 1.00 94.12 164 TYR A O 1
ATOM 1317 N N . SER A 1 165 ? 1.073 7.895 -5.975 1.00 90.62 165 SER A N 1
ATOM 1318 C CA . SER A 1 165 ? 0.500 8.714 -7.063 1.00 90.62 165 SER A CA 1
ATOM 1319 C C . SER A 1 165 ? 1.557 9.486 -7.865 1.00 90.62 165 SER A C 1
ATOM 1321 O O . SER A 1 165 ? 2.456 10.125 -7.305 1.00 90.62 165 SER A O 1
ATOM 1323 N N . ARG A 1 166 ? 1.395 9.512 -9.194 1.00 90.31 166 ARG A N 1
ATOM 1324 C CA . ARG A 1 166 ? 2.229 10.298 -10.125 1.00 90.31 166 ARG A CA 1
ATOM 1325 C C . ARG A 1 166 ? 2.200 11.803 -9.846 1.00 90.31 166 ARG A C 1
ATOM 1327 O O . ARG A 1 166 ? 3.138 12.492 -10.224 1.00 90.31 166 ARG A O 1
ATOM 1334 N N . SER A 1 167 ? 1.169 12.304 -9.160 1.00 86.88 167 SER A N 1
ATOM 1335 C CA . SER A 1 167 ? 1.070 13.714 -8.753 1.00 86.88 167 SER A CA 1
ATOM 1336 C C . SER A 1 167 ? 2.079 14.115 -7.671 1.00 86.88 167 SER A C 1
ATOM 1338 O O . SER A 1 167 ? 2.276 15.301 -7.424 1.00 86.88 167 SER A O 1
ATOM 1340 N N . ASN A 1 168 ? 2.695 13.145 -6.992 1.00 87.62 168 ASN A N 1
ATOM 1341 C CA . ASN A 1 168 ? 3.590 13.399 -5.872 1.00 87.62 168 ASN A CA 1
ATOM 1342 C C . ASN A 1 168 ? 5.038 13.497 -6.362 1.00 87.62 168 ASN A C 1
ATOM 1344 O O . ASN A 1 168 ? 5.732 12.487 -6.478 1.00 87.62 168 ASN A O 1
ATOM 1348 N N . GLY A 1 169 ? 5.511 14.724 -6.603 1.00 87.19 169 GLY A N 1
ATOM 1349 C CA . GLY A 1 169 ? 6.891 14.990 -7.040 1.00 87.19 169 GLY A CA 1
ATOM 1350 C C . GLY A 1 169 ? 7.971 14.616 -6.014 1.00 87.19 169 GLY A C 1
ATOM 1351 O O . GLY A 1 169 ? 9.142 14.507 -6.359 1.00 87.19 169 GLY A O 1
ATOM 1352 N N . TRP A 1 170 ? 7.591 14.385 -4.754 1.00 86.19 170 TRP A N 1
ATOM 1353 C CA . TRP A 1 170 ? 8.490 13.902 -3.699 1.00 86.19 170 TRP A CA 1
ATOM 1354 C C . TRP A 1 170 ? 8.629 12.376 -3.650 1.00 86.19 170 TRP A C 1
ATOM 1356 O O . TRP A 1 170 ? 9.420 11.874 -2.849 1.00 86.19 170 TRP A O 1
ATOM 1366 N N . TRP A 1 171 ? 7.867 11.627 -4.455 1.00 94.25 171 TRP A N 1
ATOM 1367 C CA . TRP A 1 171 ? 8.095 10.192 -4.580 1.00 94.25 171 TRP A CA 1
ATOM 1368 C C . TRP A 1 171 ? 9.387 9.934 -5.352 1.00 94.25 171 TRP A C 1
ATOM 1370 O O . TRP A 1 171 ? 9.516 10.326 -6.513 1.00 94.25 171 TRP A O 1
ATOM 1380 N N . LYS A 1 172 ? 10.282 9.184 -4.713 1.00 95.38 172 LYS A N 1
ATOM 1381 C CA . LYS A 1 172 ? 11.452 8.527 -5.299 1.00 95.38 172 LYS A CA 1
ATOM 1382 C C . LYS A 1 172 ? 11.440 7.088 -4.793 1.00 95.38 172 LYS A C 1
ATOM 1384 O O . LYS A 1 172 ? 11.249 6.909 -3.587 1.00 95.38 172 LYS A O 1
ATOM 1389 N N . ALA A 1 173 ? 11.551 6.098 -5.673 1.00 94.75 173 ALA A N 1
ATOM 1390 C CA . ALA A 1 173 ? 11.419 4.701 -5.272 1.00 94.75 173 ALA A CA 1
ATOM 1391 C C . ALA A 1 173 ? 12.525 4.313 -4.276 1.00 94.75 173 ALA A C 1
ATOM 1393 O O . ALA A 1 173 ? 12.210 3.663 -3.289 1.00 94.75 173 ALA A O 1
ATOM 1394 N N . GLU A 1 174 ? 13.745 4.843 -4.400 1.00 95.25 174 GLU A N 1
ATOM 1395 C CA . GLU A 1 174 ? 14.834 4.654 -3.435 1.00 95.25 174 GLU A CA 1
ATOM 1396 C C . GLU A 1 174 ? 14.464 5.182 -2.055 1.00 95.25 174 GLU A C 1
ATOM 1398 O O . GLU A 1 174 ? 14.673 4.517 -1.043 1.00 95.25 174 GLU A O 1
ATOM 1403 N N . LYS A 1 175 ? 13.866 6.375 -2.003 1.00 96.50 175 LYS A N 1
ATOM 1404 C CA . LYS A 1 175 ? 13.457 6.975 -0.734 1.00 96.50 175 LYS A CA 1
ATOM 1405 C C . LYS A 1 175 ? 12.371 6.148 -0.060 1.00 96.50 175 LYS A C 1
ATOM 1407 O O . LYS A 1 175 ? 12.411 5.977 1.151 1.00 96.50 175 LYS A O 1
ATOM 1412 N N . VAL A 1 176 ? 11.392 5.674 -0.825 1.00 97.31 176 VAL A N 1
ATOM 1413 C CA . VAL A 1 176 ? 10.278 4.895 -0.271 1.00 97.31 176 VAL A CA 1
ATOM 1414 C C . VAL A 1 176 ? 10.719 3.486 0.103 1.00 97.31 176 VAL A C 1
ATOM 1416 O O . VAL A 1 176 ? 10.314 3.005 1.153 1.00 97.31 176 VAL A O 1
ATOM 1419 N N . HIS A 1 177 ? 11.602 2.869 -0.680 1.00 96.56 177 HIS A N 1
ATOM 1420 C CA . HIS A 1 177 ? 12.245 1.612 -0.314 1.00 96.56 177 HIS A CA 1
ATOM 1421 C C . HIS A 1 177 ? 13.035 1.764 0.994 1.00 96.56 177 HIS A C 1
ATOM 1423 O O . HIS A 1 177 ? 12.848 0.974 1.906 1.00 96.56 177 HIS A O 1
ATOM 1429 N N . GLY A 1 178 ? 13.784 2.860 1.173 1.00 96.75 178 GLY A N 1
ATOM 1430 C CA . GLY A 1 178 ? 14.415 3.178 2.459 1.00 96.75 178 GLY A CA 1
ATOM 1431 C C . GLY A 1 178 ? 13.418 3.329 3.619 1.00 96.75 178 GLY A C 1
ATOM 1432 O O . GLY A 1 178 ? 13.672 2.830 4.707 1.00 96.75 178 GLY A O 1
ATOM 1433 N N . GLN A 1 179 ? 12.244 3.940 3.393 1.00 97.38 179 GLN A N 1
ATOM 1434 C CA . GLN A 1 179 ? 11.185 3.991 4.417 1.00 97.38 179 GLN A CA 1
ATOM 1435 C C . GLN A 1 179 ? 10.655 2.600 4.786 1.00 97.38 179 GLN A C 1
ATOM 1437 O O . GLN A 1 179 ? 10.239 2.404 5.923 1.00 97.38 179 GLN A O 1
ATOM 1442 N N . ILE A 1 180 ? 10.627 1.669 3.831 1.00 97.44 180 ILE A N 1
ATOM 1443 C CA . ILE A 1 180 ? 10.223 0.280 4.059 1.00 97.44 180 ILE A CA 1
ATOM 1444 C C . ILE A 1 180 ? 11.289 -0.442 4.883 1.00 97.44 180 ILE A C 1
ATOM 1446 O O . ILE A 1 180 ? 10.955 -1.002 5.920 1.00 97.44 180 ILE A O 1
ATOM 1450 N N . GLU A 1 181 ? 12.562 -0.343 4.507 1.00 96.56 181 GLU A N 1
ATOM 1451 C CA . GLU A 1 181 ? 13.672 -0.916 5.280 1.00 96.56 181 GLU A CA 1
ATOM 1452 C C . GLU A 1 181 ? 13.709 -0.370 6.721 1.00 96.56 181 GLU A C 1
ATOM 1454 O O . GLU A 1 181 ? 13.861 -1.128 7.676 1.00 96.56 181 GLU A O 1
ATOM 1459 N N . ASP A 1 182 ? 13.475 0.930 6.919 1.00 96.69 182 ASP A N 1
ATOM 1460 C CA . ASP A 1 182 ? 13.383 1.546 8.252 1.00 96.69 182 ASP A CA 1
ATOM 1461 C C . ASP A 1 182 ? 12.214 1.014 9.099 1.00 96.69 182 ASP A C 1
ATOM 1463 O O . ASP A 1 182 ? 12.235 1.127 10.329 1.00 96.69 182 ASP A O 1
ATOM 1467 N N . ILE A 1 183 ? 11.153 0.520 8.454 1.00 96.50 183 ILE A N 1
ATOM 1468 C CA . ILE A 1 183 ? 10.003 -0.104 9.118 1.00 96.50 183 ILE A CA 1
ATOM 1469 C C . ILE A 1 183 ? 10.322 -1.553 9.487 1.00 96.50 183 ILE A C 1
ATOM 1471 O O . ILE A 1 183 ? 9.904 -1.988 10.553 1.00 96.50 183 ILE A O 1
ATOM 1475 N N . LEU A 1 184 ? 11.051 -2.274 8.632 1.00 94.38 184 LEU A N 1
ATOM 1476 C CA . LEU A 1 184 ? 11.398 -3.682 8.840 1.00 94.38 184 LEU A CA 1
ATOM 1477 C C . LEU A 1 184 ? 12.509 -3.886 9.880 1.00 94.38 184 LEU A C 1
ATOM 1479 O O . LEU A 1 184 ? 12.529 -4.903 10.561 1.00 94.38 184 LEU A O 1
ATOM 1483 N N . ASN A 1 185 ? 13.416 -2.919 10.027 1.00 88.19 185 ASN A N 1
ATOM 1484 C CA . ASN A 1 185 ? 14.557 -2.996 10.946 1.00 88.19 185 ASN A CA 1
ATOM 1485 C C . ASN A 1 185 ? 14.243 -2.531 12.390 1.00 88.19 185 ASN A C 1
ATOM 1487 O O . ASN A 1 185 ? 15.164 -2.192 13.137 1.00 88.19 185 ASN A O 1
ATOM 1491 N N . LYS A 1 186 ? 12.965 -2.456 12.783 1.00 59.97 186 LYS A N 1
ATOM 1492 C CA . LYS A 1 186 ? 12.498 -1.989 14.103 1.00 59.97 186 LYS A CA 1
ATOM 1493 C C . LYS A 1 186 ? 11.609 -3.014 14.778 1.00 59.97 186 LYS A C 1
ATOM 1495 O O . LYS A 1 186 ? 11.704 -3.092 16.021 1.00 59.97 186 LYS A O 1
#

Organism: NCBI:txid1122151

Secondary structure (DSSP, 8-state):
--EES--PPPSS--TT--HHHHHHHHHHH--TT---GGGS-S-HHHHHHT-SEEEEES---GGGGG----S--STT-SGGG-HHHHHHHHTTSTTTT-EEEES-----S-GGG----HHHHHHHHHHHHHTT--TTPEEEEESHHHHHHHHHH-SS-EEEE----TT-TT--HHHHHHHHHHHHT-

Sequence (186 aa):
MDSWAIWDIPDTDLTNKTPEERQKFFGDNYRPNHFPSEKLTKDLDAKLESLKYVIAGMNPGNAAIDQVNEPFLNFHGAKKSADYRLAAALYGTEIWGSFMTDVSSTIESKSNKIKITQDDVEKFEKHLDELGISKDVTIIALGTKTFAALKKFANRDVKKIYHYSRSNGWWKAEKVHGQIEDILNK

Foldseek 3Di:
DKAWLADDQAPDDCPPPALQRQLVRLLVVQDALDDPVVPADPCQLVLLQPAQEEEEAAELEQLVVPHDPDPHALRNRGSQQSSSSVSSLCPPHPSHGHMYDYLDHDHHNDPVPDQRDLVSQVVVQVVSVVSVHDLAHEYEYADDRSQVNCVVRPSYHYAYAYHRHPVDPPDDSNVRSVSRVVVVVD

pLDDT: mean 93.27, std 7.27, range [59.97, 98.81]